Protein AF-A0A7X7J3M9-F1 (afdb_monomer_lite)

Secondary structure (DSSP, 8-state):
-HHHHHHHHHHHHTS--GGGTT--HHHHHHHHHSTTSTT-S--PPP--HHHHHT-HHHHHHHHHHHHHHHHSSEEPPTTSPPPHHHHHHHHHT-SS--HHHHTTSS---SGGG-HHHHHHHHHHHHTTSEEEETTEEEE-HHHHHHTT-HHHHHHHHHHHHHHTS-THHHH---S-THHHHTHHHHHHHHHHHTTS---HHHHHTT-

Structure (mmCIF, N/CA/C/O backbone):
data_AF-A0A7X7J3M9-F1
#
_entry.id   AF-A0A7X7J3M9-F1
#
loop_
_atom_site.group_PDB
_atom_site.id
_atom_site.type_symbol
_atom_site.label_atom_id
_atom_site.label_alt_id
_atom_site.label_comp_id
_atom_site.label_asym_id
_atom_site.label_entity_id
_atom_site.label_seq_id
_atom_site.pdbx_PDB_ins_code
_atom_site.Cartn_x
_atom_site.Cartn_y
_atom_site.Cartn_z
_atom_site.occupancy
_atom_site.B_iso_or_equiv
_atom_site.auth_seq_id
_atom_site.auth_comp_id
_atom_site.auth_asym_id
_atom_site.auth_atom_id
_atom_site.pdbx_PDB_model_num
ATOM 1 N N . MET A 1 1 ? 41.116 10.085 -25.024 1.00 64.31 1 MET A N 1
ATOM 2 C CA . MET A 1 1 ? 40.892 8.648 -24.737 1.00 64.31 1 MET A CA 1
ATOM 3 C C . MET A 1 1 ? 39.683 8.482 -23.825 1.00 64.31 1 MET A C 1
ATOM 5 O O . MET A 1 1 ? 38.766 7.775 -24.212 1.00 64.31 1 MET A O 1
ATOM 9 N N . GLU A 1 2 ? 39.625 9.209 -22.705 1.00 67.56 2 GLU A N 1
ATOM 10 C CA . GLU A 1 2 ? 38.481 9.233 -21.772 1.00 67.56 2 GLU A CA 1
ATOM 11 C C . GLU A 1 2 ? 37.148 9.621 -22.436 1.00 67.56 2 GLU A C 1
ATOM 13 O O . GLU A 1 2 ? 36.173 8.891 -22.304 1.00 67.56 2 GLU A O 1
ATOM 18 N N . GLU A 1 3 ? 37.126 10.666 -23.271 1.00 73.62 3 GLU A N 1
ATOM 19 C CA . GLU A 1 3 ? 35.905 11.104 -23.978 1.00 73.62 3 GLU A CA 1
ATOM 20 C C . GLU A 1 3 ? 35.319 10.026 -24.920 1.00 73.62 3 GLU A C 1
ATOM 22 O O . GLU A 1 3 ? 34.107 9.937 -25.117 1.00 73.62 3 GLU A O 1
ATOM 27 N N . ASN A 1 4 ? 36.166 9.160 -25.491 1.00 81.88 4 ASN A N 1
ATOM 28 C CA . ASN A 1 4 ? 35.709 8.054 -26.340 1.00 81.88 4 ASN A CA 1
ATOM 29 C C . ASN A 1 4 ? 35.160 6.883 -25.515 1.00 81.88 4 ASN A C 1
ATOM 31 O O . ASN A 1 4 ? 34.233 6.210 -25.964 1.00 81.88 4 ASN A O 1
ATOM 35 N N . ILE A 1 5 ? 35.703 6.655 -24.314 1.00 86.25 5 ILE A N 1
ATOM 36 C CA . ILE A 1 5 ? 35.207 5.638 -23.379 1.00 86.25 5 ILE A CA 1
ATOM 37 C C . ILE A 1 5 ? 33.838 6.061 -22.840 1.00 86.25 5 ILE A C 1
ATOM 39 O O . ILE A 1 5 ? 32.903 5.266 -22.870 1.00 86.25 5 ILE A O 1
ATOM 43 N N . GLU A 1 6 ? 33.682 7.322 -22.437 1.00 87.31 6 GLU A N 1
ATOM 44 C CA . GLU A 1 6 ? 32.414 7.853 -21.926 1.00 87.31 6 GLU A CA 1
ATOM 45 C C . GLU A 1 6 ? 31.297 7.790 -22.980 1.00 87.31 6 GLU A C 1
ATOM 47 O O . GLU A 1 6 ? 30.200 7.303 -22.701 1.00 87.31 6 GLU A O 1
ATOM 52 N N . LYS A 1 7 ? 31.592 8.173 -24.231 1.00 87.00 7 LYS A N 1
ATOM 53 C CA . LYS A 1 7 ? 30.646 8.025 -25.352 1.00 87.00 7 LYS A CA 1
ATOM 54 C C . LYS A 1 7 ? 30.246 6.566 -25.586 1.00 87.00 7 LYS A C 1
ATOM 56 O O . LYS A 1 7 ? 29.083 6.293 -25.884 1.00 87.00 7 LYS A O 1
ATOM 61 N N . HIS A 1 8 ? 31.184 5.629 -25.452 1.00 88.44 8 HIS A N 1
ATOM 62 C CA . HIS A 1 8 ? 30.908 4.204 -25.627 1.00 88.44 8 HIS A CA 1
ATOM 63 C C . HIS A 1 8 ? 30.043 3.636 -24.493 1.00 88.44 8 HIS A C 1
ATOM 65 O O . HIS A 1 8 ? 29.053 2.958 -24.769 1.00 88.44 8 HIS A O 1
ATOM 71 N N . ILE A 1 9 ? 30.358 3.972 -23.238 1.00 89.88 9 ILE A N 1
ATOM 72 C CA . ILE A 1 9 ? 29.565 3.589 -22.061 1.00 89.88 9 ILE A CA 1
ATOM 73 C C . ILE A 1 9 ? 28.143 4.137 -22.180 1.00 89.88 9 ILE A C 1
ATOM 75 O O . ILE A 1 9 ? 27.180 3.391 -22.018 1.00 89.88 9 ILE A O 1
ATOM 79 N N . ASN A 1 10 ? 27.995 5.418 -22.526 1.00 90.50 10 ASN A N 1
ATOM 80 C CA . ASN A 1 10 ? 26.681 6.034 -22.675 1.00 90.50 10 ASN A CA 1
ATOM 81 C C . ASN A 1 10 ? 25.853 5.350 -23.774 1.00 90.50 10 ASN A C 1
ATOM 83 O O . ASN A 1 10 ? 24.666 5.098 -23.590 1.00 90.50 10 ASN A O 1
ATOM 87 N N . LYS A 1 11 ? 26.487 4.974 -24.893 1.00 90.88 11 LYS A N 1
ATOM 88 C CA . LYS A 1 11 ? 25.820 4.212 -25.953 1.00 90.88 11 LYS A CA 1
ATOM 89 C C . LYS A 1 11 ? 25.311 2.863 -25.441 1.00 90.88 11 LYS A C 1
ATOM 91 O O . LYS A 1 11 ? 24.150 2.551 -25.671 1.00 90.88 11 LYS A O 1
ATOM 96 N N . ILE A 1 12 ? 26.142 2.088 -24.740 1.00 90.00 12 ILE A N 1
ATOM 97 C CA . ILE A 1 12 ? 25.739 0.784 -24.180 1.00 90.00 12 ILE A CA 1
ATOM 98 C C . ILE A 1 12 ? 24.580 0.952 -23.193 1.00 90.00 12 ILE A C 1
ATOM 100 O O . ILE A 1 12 ? 23.590 0.230 -23.270 1.00 90.00 12 ILE A O 1
ATOM 104 N N . ASN A 1 13 ? 24.661 1.947 -22.315 1.00 92.94 13 ASN A N 1
ATOM 105 C CA . ASN A 1 13 ? 23.661 2.195 -21.280 1.00 92.94 13 ASN A CA 1
ATOM 106 C C . ASN A 1 13 ? 22.284 2.619 -21.818 1.00 92.94 13 ASN A C 1
ATOM 108 O O . ASN A 1 13 ? 21.302 2.552 -21.080 1.00 92.94 13 ASN A O 1
ATOM 112 N N . GLN A 1 14 ? 22.208 3.020 -23.089 1.00 92.81 14 GLN A N 1
ATOM 113 C CA . GLN A 1 14 ? 20.973 3.367 -23.799 1.00 92.81 14 GLN A CA 1
ATOM 114 C C . GLN A 1 14 ? 20.496 2.264 -24.758 1.00 92.81 14 GLN A C 1
ATOM 116 O O . GLN A 1 14 ? 19.446 2.401 -25.383 1.00 92.81 14 GLN A O 1
ATOM 121 N N . MET A 1 15 ? 21.248 1.170 -24.910 1.00 92.31 15 MET A N 1
ATOM 122 C CA . MET A 1 15 ? 20.878 0.074 -25.804 1.00 92.31 15 MET A CA 1
ATOM 123 C C . MET A 1 15 ? 19.945 -0.919 -25.111 1.00 92.31 15 MET A C 1
ATOM 125 O O . MET A 1 15 ? 20.220 -1.399 -24.013 1.00 92.31 15 MET A O 1
ATOM 129 N N . ALA A 1 16 ? 18.850 -1.260 -25.792 1.00 94.00 16 ALA A N 1
ATOM 130 C CA . ALA A 1 16 ? 17.901 -2.272 -25.348 1.00 94.00 16 ALA A CA 1
ATOM 131 C C . ALA A 1 16 ? 18.587 -3.630 -25.130 1.00 94.00 16 ALA A C 1
ATOM 133 O O . ALA A 1 16 ? 19.330 -4.108 -25.990 1.00 94.00 16 ALA A O 1
ATOM 134 N N . THR A 1 17 ? 18.296 -4.264 -23.995 1.00 92.44 17 THR A N 1
ATOM 135 C CA . THR A 1 17 ? 18.857 -5.560 -23.598 1.00 92.44 17 THR A CA 1
ATOM 136 C C . THR A 1 17 ? 17.743 -6.598 -23.497 1.00 92.44 17 THR A C 1
ATOM 138 O O . THR A 1 17 ? 16.715 -6.353 -22.865 1.00 92.44 17 THR A O 1
ATOM 141 N N . ALA A 1 18 ? 17.927 -7.764 -24.125 1.00 91.88 18 ALA A N 1
ATOM 142 C CA . ALA A 1 18 ? 16.909 -8.820 -24.162 1.00 91.88 18 ALA A CA 1
ATOM 143 C C . ALA A 1 18 ? 16.519 -9.309 -22.756 1.00 91.88 18 ALA A C 1
ATOM 145 O O . ALA A 1 18 ? 15.331 -9.462 -22.476 1.00 91.88 18 ALA A O 1
ATOM 146 N N . ASP A 1 19 ? 17.504 -9.451 -21.866 1.00 88.75 19 ASP A N 1
ATOM 147 C CA . ASP A 1 19 ? 17.306 -9.887 -20.478 1.00 88.75 19 ASP A CA 1
ATOM 148 C C . ASP A 1 19 ? 16.496 -8.876 -19.651 1.00 88.75 19 ASP A C 1
ATOM 150 O O . ASP A 1 19 ? 15.798 -9.251 -18.717 1.00 88.75 19 ASP A O 1
ATOM 154 N N . PHE A 1 20 ? 16.495 -7.594 -20.036 1.00 93.31 20 PHE A N 1
ATOM 155 C CA . PHE A 1 20 ? 15.647 -6.563 -19.424 1.00 93.31 20 PHE A CA 1
ATOM 156 C C . PHE A 1 20 ? 14.337 -6.366 -20.184 1.00 93.31 20 PHE A C 1
ATOM 158 O O . PHE A 1 20 ? 13.726 -5.296 -20.148 1.00 93.31 20 PHE A O 1
ATOM 165 N N . GLU A 1 21 ? 13.903 -7.391 -20.919 1.00 94.75 21 GLU A N 1
ATOM 166 C CA . GLU A 1 21 ? 12.691 -7.359 -21.731 1.00 94.75 21 GLU A CA 1
ATOM 167 C C . GLU A 1 21 ? 12.708 -6.211 -22.758 1.00 94.75 21 GLU A C 1
ATOM 169 O O . GLU A 1 21 ? 11.668 -5.647 -23.103 1.00 94.75 21 GLU A O 1
ATOM 174 N N . GLY A 1 22 ? 13.895 -5.839 -23.238 1.00 94.31 22 GLY A N 1
ATOM 175 C CA . GLY A 1 22 ? 14.101 -4.740 -24.177 1.00 94.31 22 GLY A CA 1
ATOM 176 C C . GLY A 1 22 ? 14.272 -3.362 -23.535 1.00 94.31 22 GLY A C 1
ATOM 177 O O . GLY A 1 22 ? 14.362 -2.389 -24.277 1.00 94.31 22 GLY A O 1
ATOM 178 N N . LEU A 1 23 ? 14.336 -3.253 -22.203 1.00 95.62 23 LEU A N 1
ATOM 179 C CA . LEU A 1 23 ? 14.806 -2.026 -21.557 1.00 95.62 23 LEU A CA 1
ATOM 180 C C . LEU A 1 23 ? 16.322 -1.881 -21.715 1.00 95.62 23 LEU A C 1
ATOM 182 O O . LEU A 1 23 ? 17.066 -2.864 -21.780 1.00 95.62 23 LEU A O 1
ATOM 186 N N . SER A 1 24 ? 16.783 -0.641 -21.759 1.00 96.44 24 SER A N 1
ATOM 187 C CA . SER A 1 24 ? 18.192 -0.298 -21.603 1.00 96.44 24 SER A CA 1
ATOM 188 C C . SER A 1 24 ? 18.627 -0.336 -20.130 1.00 96.44 24 SER A C 1
ATOM 190 O O . SER A 1 24 ? 17.779 -0.240 -19.235 1.00 96.44 24 SER A O 1
ATOM 192 N N . PRO A 1 25 ? 19.938 -0.434 -19.838 1.00 95.44 25 PRO A N 1
ATOM 193 C CA . PRO A 1 25 ? 20.444 -0.335 -18.470 1.00 95.44 25 PRO A CA 1
ATOM 194 C C . PRO A 1 25 ? 19.970 0.915 -17.709 1.00 95.44 25 PRO A C 1
ATOM 196 O O . PRO A 1 25 ? 19.624 0.805 -16.537 1.00 95.44 25 PRO A O 1
ATOM 199 N N . ILE A 1 26 ? 19.876 2.082 -18.362 1.00 95.00 26 ILE A N 1
ATOM 200 C CA . ILE A 1 26 ? 19.368 3.318 -17.731 1.00 95.00 26 ILE A CA 1
ATOM 201 C C . ILE A 1 26 ? 17.877 3.219 -17.392 1.00 95.00 26 ILE A C 1
ATOM 203 O O . ILE A 1 26 ? 17.433 3.715 -16.355 1.00 95.00 26 ILE A O 1
ATOM 207 N N . GLU A 1 27 ? 17.073 2.608 -18.258 1.00 95.75 27 GLU A N 1
ATOM 208 C CA . GLU A 1 27 ? 15.646 2.421 -17.982 1.00 95.75 27 GLU A CA 1
ATOM 209 C C . GLU A 1 27 ? 15.422 1.404 -16.863 1.00 95.75 27 GLU A C 1
ATOM 211 O O . GLU A 1 27 ? 14.532 1.601 -16.038 1.00 95.75 27 GLU A O 1
ATOM 216 N N . MET A 1 28 ? 16.240 0.348 -16.810 1.00 95.56 28 MET A N 1
ATOM 217 C CA . MET A 1 28 ? 16.202 -0.639 -15.734 1.00 95.56 28 MET A CA 1
ATOM 218 C C . MET A 1 28 ? 16.613 -0.012 -14.397 1.00 95.56 28 MET A C 1
ATOM 220 O O . MET A 1 28 ? 15.897 -0.171 -13.416 1.00 95.56 28 MET A O 1
ATOM 224 N N . ASP A 1 29 ? 17.689 0.775 -14.360 1.00 94.25 29 ASP A N 1
ATOM 225 C CA . ASP A 1 29 ? 18.101 1.522 -13.163 1.00 94.25 29 ASP A CA 1
ATOM 226 C C . ASP A 1 29 ? 16.975 2.438 -12.647 1.00 94.25 29 ASP A C 1
ATOM 228 O O . ASP A 1 29 ? 16.560 2.354 -11.487 1.00 94.25 29 ASP A O 1
ATOM 232 N N . ASN A 1 30 ? 16.372 3.226 -13.543 1.00 94.69 30 ASN A N 1
ATOM 233 C CA . ASN A 1 30 ? 15.222 4.056 -13.192 1.00 94.69 30 ASN A CA 1
ATOM 234 C C . ASN A 1 30 ? 14.021 3.230 -12.717 1.00 94.69 30 ASN A C 1
ATOM 236 O O . ASN A 1 30 ? 13.299 3.659 -11.818 1.00 94.69 30 ASN A O 1
ATOM 240 N N . LEU A 1 31 ? 13.789 2.047 -13.281 1.00 95.19 31 LEU A N 1
ATOM 241 C CA . LEU A 1 31 ? 12.708 1.173 -12.843 1.00 95.19 31 LEU A CA 1
ATOM 242 C C . LEU A 1 31 ? 12.934 0.632 -11.425 1.00 95.19 31 LEU A C 1
ATOM 244 O O . LEU A 1 31 ? 11.969 0.518 -10.667 1.00 95.19 31 LEU A O 1
ATOM 248 N N . LEU A 1 32 ? 14.180 0.312 -11.071 1.00 93.06 32 LEU A N 1
ATOM 249 C CA . LEU A 1 32 ? 14.549 -0.248 -9.770 1.00 93.06 32 LEU A CA 1
ATOM 250 C C . LEU A 1 32 ? 14.523 0.802 -8.654 1.00 93.06 32 LEU A C 1
ATOM 252 O O . LEU A 1 32 ? 14.034 0.522 -7.562 1.00 93.06 32 LEU A O 1
ATOM 256 N N . TYR A 1 33 ? 15.008 2.017 -8.923 1.00 92.19 33 TYR A N 1
ATOM 257 C CA . TYR A 1 33 ? 15.178 3.042 -7.882 1.00 92.19 33 TYR A CA 1
ATOM 258 C C . TYR A 1 33 ? 14.141 4.169 -7.933 1.00 92.19 33 TYR A C 1
ATOM 260 O O . TYR A 1 33 ? 13.926 4.860 -6.939 1.00 92.19 33 TYR A O 1
ATOM 268 N N . ASN A 1 34 ? 13.464 4.344 -9.071 1.00 93.31 34 ASN A N 1
ATOM 269 C CA . ASN A 1 34 ? 12.543 5.449 -9.339 1.00 93.31 34 ASN A CA 1
ATOM 270 C C . ASN A 1 34 ? 11.215 4.958 -9.953 1.00 93.31 34 ASN A C 1
ATOM 272 O O . ASN A 1 34 ? 10.603 5.669 -10.746 1.00 93.31 34 ASN A O 1
ATOM 276 N N . THR A 1 35 ? 10.738 3.764 -9.569 1.00 93.50 35 THR A N 1
ATOM 277 C CA . THR A 1 35 ? 9.687 2.967 -10.246 1.00 93.50 35 THR A CA 1
ATOM 278 C C . THR A 1 35 ? 8.463 3.727 -10.765 1.00 93.50 35 THR A C 1
ATOM 280 O O . THR A 1 35 ? 7.965 3.376 -11.827 1.00 93.50 35 THR A O 1
ATOM 283 N N . PHE A 1 36 ? 7.959 4.748 -10.066 1.00 93.56 36 PHE A N 1
ATOM 284 C CA . PHE A 1 36 ? 6.801 5.553 -10.504 1.00 93.56 36 PHE A CA 1
ATOM 285 C C . PHE A 1 36 ? 7.114 7.045 -10.652 1.00 93.56 36 PHE A C 1
ATOM 287 O O . PHE A 1 36 ? 6.203 7.879 -10.626 1.00 93.56 36 PHE A O 1
ATOM 294 N N . GLU A 1 37 ? 8.390 7.412 -10.678 1.00 91.81 37 GLU A N 1
ATOM 295 C CA . GLU A 1 37 ? 8.816 8.790 -10.884 1.00 91.81 37 GLU A CA 1
ATOM 296 C C . GLU A 1 37 ? 8.996 9.080 -12.371 1.00 91.81 37 GLU A C 1
ATOM 298 O O . GLU A 1 37 ? 9.033 8.181 -13.215 1.00 91.81 37 GLU A O 1
ATOM 303 N N . LYS A 1 38 ? 9.070 10.367 -12.710 1.00 89.56 38 LYS A N 1
ATOM 304 C CA . LYS A 1 38 ? 9.224 10.814 -14.094 1.00 89.56 38 LYS A CA 1
ATOM 305 C C . LYS A 1 38 ? 10.477 10.183 -14.714 1.00 89.56 38 LYS A C 1
ATOM 307 O O . LYS A 1 38 ? 11.567 10.350 -14.181 1.00 89.56 38 LYS A O 1
ATOM 312 N N . GLY A 1 39 ? 10.313 9.516 -15.856 1.00 86.06 39 GLY A N 1
ATOM 313 C CA . GLY A 1 39 ? 11.404 8.837 -16.566 1.00 86.06 39 GLY A CA 1
ATOM 314 C C . GLY A 1 39 ? 11.490 7.331 -16.305 1.00 86.06 39 GLY A C 1
ATOM 315 O O . GLY A 1 39 ? 12.165 6.643 -17.062 1.00 86.06 39 GLY A O 1
ATOM 316 N N . SER A 1 40 ? 10.768 6.796 -15.313 1.00 93.88 40 SER A N 1
ATOM 317 C CA . SER A 1 40 ? 10.615 5.343 -15.181 1.00 93.88 40 SER A CA 1
ATOM 318 C C . SER A 1 40 ? 9.750 4.774 -16.315 1.00 93.88 40 SER A C 1
ATOM 320 O O . SER A 1 40 ? 8.721 5.381 -16.651 1.00 93.88 40 SER A O 1
ATOM 322 N N . PRO A 1 41 ? 10.099 3.589 -16.859 1.00 93.12 41 PRO A N 1
ATOM 323 C CA . PRO A 1 41 ? 9.315 2.913 -17.894 1.00 93.12 41 PRO A CA 1
ATOM 324 C C . PRO A 1 41 ? 7.950 2.414 -17.390 1.00 93.12 41 PRO A C 1
ATOM 326 O O . PRO A 1 41 ? 7.099 2.026 -18.191 1.00 93.12 41 PRO A O 1
ATOM 329 N N . VAL A 1 42 ? 7.714 2.431 -16.073 1.00 93.69 42 VAL A N 1
ATOM 330 C CA . VAL A 1 42 ? 6.426 2.099 -15.453 1.00 93.69 42 VAL A CA 1
ATOM 331 C C . VAL A 1 42 ? 5.828 3.346 -14.808 1.00 93.69 42 VAL A C 1
ATOM 333 O O . VAL A 1 42 ? 6.500 4.093 -14.109 1.00 93.69 42 VAL A O 1
ATOM 336 N N . GLN A 1 43 ? 4.535 3.577 -15.033 1.00 91.94 43 GLN A N 1
ATOM 337 C CA . GLN A 1 43 ? 3.774 4.663 -14.413 1.00 91.94 43 GLN A CA 1
ATOM 338 C C . GLN A 1 43 ? 2.407 4.142 -13.972 1.00 91.94 43 GLN A C 1
ATOM 340 O O . GLN A 1 43 ? 1.809 3.299 -14.646 1.00 91.94 43 GLN A O 1
ATOM 345 N N . LEU A 1 44 ? 1.887 4.676 -12.866 1.00 90.50 44 LEU A N 1
ATOM 346 C CA . LEU A 1 44 ? 0.493 4.457 -12.491 1.00 90.50 44 LEU A CA 1
ATOM 347 C C . LEU A 1 44 ? -0.387 5.421 -13.281 1.00 90.50 44 LEU A C 1
ATOM 349 O O . LEU A 1 44 ? -0.148 6.627 -13.303 1.00 90.50 44 LEU A O 1
ATOM 353 N N . ARG A 1 45 ? -1.412 4.881 -13.938 1.00 91.00 45 ARG A N 1
ATOM 354 C CA . ARG A 1 45 ? -2.419 5.698 -14.613 1.00 91.00 45 ARG A CA 1
ATOM 355 C C . ARG A 1 45 ? -3.368 6.276 -13.573 1.00 91.00 45 ARG A C 1
ATOM 357 O O . ARG A 1 45 ? -3.752 5.577 -12.638 1.00 91.00 45 ARG A O 1
ATOM 364 N N . LYS A 1 46 ? -3.795 7.518 -13.783 1.00 93.94 46 LYS A N 1
ATOM 365 C CA . LYS A 1 46 ? -4.960 8.053 -13.085 1.00 93.94 46 LYS A CA 1
ATOM 366 C C . LYS A 1 46 ? -6.196 7.275 -13.531 1.00 93.94 46 LYS A C 1
ATOM 368 O O . LYS A 1 46 ? -6.400 7.088 -14.730 1.00 93.94 46 LYS A O 1
ATOM 373 N N . LEU A 1 47 ? -6.985 6.822 -12.566 1.00 96.62 47 LEU A N 1
ATOM 374 C CA . LEU A 1 47 ? -8.161 5.988 -12.798 1.00 96.62 47 LEU A CA 1
ATOM 375 C C . LEU A 1 47 ? -9.462 6.762 -12.558 1.00 96.62 47 LEU A C 1
ATOM 377 O O . LEU A 1 47 ? -9.447 7.862 -11.995 1.00 96.62 47 LEU A O 1
ATOM 381 N N . SER A 1 48 ? -10.581 6.176 -12.984 1.00 97.50 48 SER A N 1
ATOM 382 C CA . SER A 1 48 ? -11.913 6.644 -12.599 1.00 97.50 48 SER A CA 1
ATOM 383 C C . SER A 1 48 ? -12.211 6.311 -11.130 1.00 97.50 48 SER A C 1
ATOM 385 O O . SER A 1 48 ? -11.560 5.458 -10.521 1.00 97.50 48 SER A O 1
ATOM 387 N N . ASP A 1 49 ? -13.211 6.966 -10.537 1.00 96.06 49 ASP A N 1
ATOM 388 C CA . ASP A 1 49 ? -13.645 6.637 -9.173 1.00 96.06 49 ASP A CA 1
ATOM 389 C C . ASP A 1 49 ? -14.160 5.197 -9.041 1.00 96.06 49 ASP A C 1
ATOM 391 O O . ASP A 1 49 ? -13.958 4.577 -7.995 1.00 96.06 49 ASP A O 1
ATOM 395 N N . GLU A 1 50 ? -14.781 4.670 -10.097 1.00 97.44 50 GLU A N 1
ATOM 396 C CA . GLU A 1 50 ? -15.274 3.293 -10.174 1.00 97.44 50 GLU A CA 1
ATOM 397 C C . GLU A 1 50 ? -14.117 2.290 -10.189 1.00 97.44 50 GLU A C 1
ATOM 399 O O . GLU A 1 50 ? -14.092 1.350 -9.393 1.00 97.44 50 GLU A O 1
ATOM 404 N N . ASP A 1 51 ? -13.091 2.551 -11.000 1.00 97.56 51 ASP A N 1
ATOM 405 C CA . ASP A 1 51 ? -11.883 1.729 -11.019 1.00 97.56 51 ASP A CA 1
ATOM 406 C C . ASP A 1 51 ? -11.186 1.742 -9.654 1.00 97.56 51 ASP A C 1
ATOM 408 O O . ASP A 1 51 ? -10.809 0.686 -9.149 1.00 97.56 51 ASP A O 1
ATOM 412 N N . TYR A 1 52 ? -11.059 2.901 -8.995 1.00 97.88 52 TYR A N 1
ATOM 413 C CA . TYR A 1 52 ? -10.502 2.946 -7.639 1.00 97.88 52 TYR A CA 1
ATOM 414 C C . TYR A 1 52 ? -11.341 2.144 -6.633 1.00 97.88 52 TYR A C 1
ATOM 416 O O . TYR A 1 52 ? -10.775 1.491 -5.753 1.00 97.88 52 TYR A O 1
ATOM 424 N N . ALA A 1 53 ? -12.672 2.151 -6.759 1.00 96.75 53 ALA A N 1
ATOM 425 C CA . ALA A 1 53 ? -13.568 1.362 -5.909 1.00 96.75 53 ALA A CA 1
ATOM 426 C C . ALA A 1 53 ? -13.411 -0.158 -6.118 1.00 96.75 53 ALA A C 1
ATOM 428 O O . ALA A 1 53 ? -13.734 -0.936 -5.222 1.00 96.75 53 ALA A O 1
ATOM 429 N N . SER A 1 54 ? -12.849 -0.584 -7.253 1.00 96.69 54 SER A N 1
ATOM 430 C CA . SER A 1 54 ? -12.533 -1.989 -7.526 1.00 96.69 54 SER A CA 1
ATOM 431 C C . SER A 1 54 ? -11.205 -2.469 -6.929 1.00 96.69 54 SER A C 1
ATOM 433 O O . SER A 1 54 ? -10.971 -3.674 -6.895 1.00 96.69 54 SER A O 1
ATOM 435 N N . ILE A 1 55 ? -10.337 -1.575 -6.427 1.00 97.44 55 ILE A N 1
ATOM 436 C CA . ILE A 1 55 ? -9.004 -1.940 -5.914 1.00 97.44 55 ILE A CA 1
ATOM 437 C C . ILE A 1 55 ? -9.095 -2.369 -4.441 1.00 97.44 55 ILE A C 1
ATOM 439 O O . ILE A 1 55 ? -9.233 -1.513 -3.560 1.00 97.44 55 ILE A O 1
ATOM 443 N N . PRO A 1 56 ? -8.949 -3.664 -4.103 1.00 97.56 56 PRO A N 1
ATOM 444 C CA . PRO A 1 56 ? -9.259 -4.144 -2.757 1.00 97.56 56 PRO A CA 1
ATOM 445 C C . PRO A 1 56 ? -8.394 -3.540 -1.649 1.00 97.56 56 PRO A C 1
ATOM 447 O O . PRO A 1 56 ? -8.906 -3.096 -0.625 1.00 97.56 56 PRO A O 1
ATOM 450 N N . ILE A 1 57 ? -7.076 -3.474 -1.862 1.00 97.69 57 ILE A N 1
ATOM 451 C CA . ILE A 1 57 ? -6.133 -2.973 -0.852 1.00 97.69 57 ILE A CA 1
ATOM 452 C C . ILE A 1 57 ? -6.320 -1.479 -0.563 1.00 97.69 57 ILE A C 1
ATOM 454 O O . ILE A 1 57 ? -6.198 -1.053 0.585 1.00 97.69 57 ILE A O 1
ATOM 458 N N . LEU A 1 58 ? -6.672 -0.693 -1.585 1.00 98.44 58 LEU A N 1
ATOM 459 C CA . LEU A 1 58 ? -6.966 0.729 -1.437 1.00 98.44 58 LEU A CA 1
ATOM 460 C C . LEU A 1 58 ? -8.221 0.922 -0.584 1.00 98.44 58 LEU A C 1
ATOM 462 O O . LEU A 1 58 ? -8.194 1.676 0.384 1.00 98.44 58 LEU A O 1
ATOM 466 N N . ASN A 1 59 ? -9.297 0.202 -0.903 1.00 98.44 59 ASN A N 1
ATOM 467 C CA . ASN A 1 59 ? -10.560 0.323 -0.178 1.00 98.44 59 ASN A CA 1
ATOM 468 C C . ASN A 1 59 ? -10.470 -0.226 1.252 1.00 98.44 59 ASN A C 1
ATOM 470 O O . ASN A 1 59 ? -11.033 0.370 2.168 1.00 98.44 59 ASN A O 1
ATOM 474 N N . GLN A 1 60 ? -9.680 -1.278 1.479 1.00 98.44 60 GLN A N 1
ATOM 475 C CA . GLN A 1 60 ? -9.369 -1.762 2.824 1.00 98.44 60 GLN A CA 1
ATOM 476 C C . GLN A 1 60 ? -8.605 -0.710 3.649 1.00 98.44 60 GLN A C 1
ATOM 478 O O . GLN A 1 60 ? -8.924 -0.503 4.820 1.00 98.44 60 GLN A O 1
ATOM 483 N N . MET A 1 61 ? -7.628 -0.017 3.049 1.00 98.69 61 MET A N 1
ATOM 484 C CA . MET A 1 61 ? -6.878 1.061 3.709 1.00 98.69 61 MET A CA 1
ATOM 485 C C . MET A 1 61 ? -7.759 2.286 3.999 1.00 98.69 61 MET A C 1
ATOM 487 O O . MET A 1 61 ? -7.687 2.851 5.089 1.00 98.69 61 MET A O 1
ATOM 491 N N . LEU A 1 62 ? -8.615 2.680 3.051 1.00 98.62 62 LEU A N 1
ATOM 492 C CA . LEU A 1 62 ? -9.574 3.773 3.234 1.00 98.62 62 LEU A CA 1
ATOM 493 C C . LEU A 1 62 ? -10.579 3.453 4.345 1.00 98.62 62 LEU A C 1
ATOM 495 O O . LEU A 1 62 ? -10.821 4.298 5.201 1.00 98.62 62 LEU A O 1
ATOM 499 N N . TYR A 1 63 ? -11.107 2.225 4.388 1.00 98.69 63 TYR A N 1
ATOM 500 C CA . TYR A 1 63 ? -12.013 1.787 5.452 1.00 98.69 63 TYR A CA 1
ATOM 501 C C . TYR A 1 63 ? -11.328 1.765 6.822 1.00 98.69 63 TYR A C 1
ATOM 503 O O . TYR A 1 63 ? -11.879 2.249 7.807 1.00 98.69 63 TYR A O 1
ATOM 511 N N . PHE A 1 64 ? -10.085 1.281 6.883 1.00 98.69 64 PHE A N 1
ATOM 512 C CA . PHE A 1 64 ? -9.272 1.345 8.095 1.00 98.69 64 PHE A CA 1
ATOM 513 C C . PHE A 1 64 ? -9.081 2.782 8.597 1.00 98.69 64 PHE A C 1
ATOM 515 O O . PHE A 1 64 ? -9.254 3.051 9.788 1.00 98.69 64 PHE A O 1
ATOM 522 N N . ALA A 1 65 ? -8.760 3.712 7.696 1.00 98.56 65 ALA A N 1
ATOM 523 C CA . ALA A 1 65 ? -8.606 5.118 8.037 1.00 98.56 65 ALA A CA 1
ATOM 524 C C . ALA A 1 65 ? -9.929 5.766 8.475 1.00 98.56 65 ALA A C 1
ATOM 526 O O . ALA A 1 65 ? -9.924 6.531 9.436 1.00 98.56 65 ALA A O 1
ATOM 527 N N . ASP A 1 66 ? -11.048 5.429 7.830 1.00 98.50 66 ASP A N 1
ATOM 528 C CA . ASP A 1 66 ? -12.391 5.917 8.169 1.00 98.50 66 ASP A CA 1
ATOM 529 C C . ASP A 1 66 ? -12.814 5.504 9.589 1.00 98.50 66 ASP A C 1
ATOM 531 O O . ASP A 1 66 ? -13.278 6.345 10.360 1.00 98.50 66 AS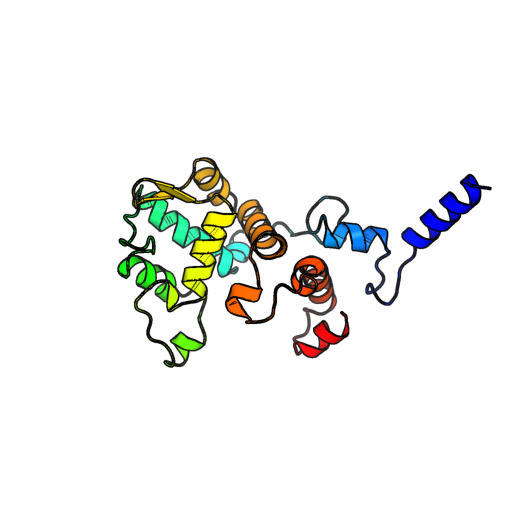P A O 1
ATOM 535 N N . ILE A 1 67 ? -12.564 4.250 9.990 1.00 98.25 67 ILE A N 1
ATOM 536 C CA . ILE A 1 67 ? -12.825 3.789 11.367 1.00 98.25 67 ILE A CA 1
ATOM 537 C C . ILE A 1 67 ? -12.042 4.635 12.381 1.00 98.25 67 ILE A C 1
ATOM 539 O O . ILE A 1 67 ? -12.598 5.076 13.390 1.00 98.25 67 ILE A O 1
ATOM 543 N N . ILE A 1 68 ? -10.754 4.882 12.119 1.00 98.38 68 ILE A N 1
ATOM 544 C CA . ILE A 1 68 ? -9.908 5.690 13.009 1.00 98.38 68 ILE A CA 1
ATOM 545 C C . ILE A 1 68 ? -10.385 7.144 13.028 1.00 98.38 68 ILE A C 1
ATOM 547 O O . ILE A 1 68 ? -10.476 7.733 14.102 1.00 98.38 68 ILE A O 1
ATOM 551 N N . GLN A 1 69 ? -10.705 7.715 11.865 1.00 97.69 69 GLN A N 1
ATOM 552 C CA . GLN A 1 69 ? -11.152 9.100 11.735 1.00 97.69 69 GLN A CA 1
ATOM 553 C C . GLN A 1 69 ? -12.454 9.340 12.503 1.00 97.69 69 GLN A C 1
ATOM 555 O O . GLN A 1 69 ? -12.536 10.292 13.275 1.00 97.69 69 GLN A O 1
ATOM 560 N N . LYS A 1 70 ? -13.441 8.448 12.356 1.00 97.81 70 LYS A N 1
ATOM 561 C CA . LYS A 1 70 ? -14.726 8.524 13.070 1.00 97.81 70 LYS A CA 1
ATOM 562 C C . LYS A 1 70 ? -14.570 8.393 14.581 1.00 97.81 70 LYS A C 1
ATOM 564 O O . LYS A 1 70 ? -15.279 9.059 15.328 1.00 97.81 70 LYS A O 1
ATOM 569 N N . ALA A 1 71 ? -13.647 7.549 15.037 1.00 97.62 71 ALA A N 1
ATOM 570 C CA . ALA A 1 71 ? -13.365 7.386 16.460 1.00 97.62 71 ALA A CA 1
ATOM 571 C C . ALA A 1 71 ? -12.481 8.506 17.042 1.00 97.62 71 ALA A C 1
ATOM 573 O O . ALA A 1 71 ? -12.414 8.662 18.262 1.00 97.62 71 ALA A O 1
ATOM 574 N N . GLY A 1 72 ? -11.758 9.248 16.197 1.00 97.62 72 GLY A N 1
ATOM 575 C CA . GLY A 1 72 ? -10.691 10.179 16.572 1.00 97.62 72 GLY A CA 1
ATOM 576 C C . GLY A 1 72 ? -9.424 9.465 17.059 1.00 97.62 72 GLY A C 1
ATOM 577 O O . GLY A 1 72 ? -8.333 9.677 16.527 1.00 97.62 72 GLY A O 1
ATOM 578 N N . GLU A 1 73 ? -9.559 8.583 18.052 1.00 97.25 73 GLU A N 1
ATOM 579 C CA . GLU A 1 73 ? -8.486 7.723 18.550 1.00 97.25 73 GLU A CA 1
ATOM 580 C C . GLU A 1 73 ? -9.009 6.318 18.890 1.00 97.25 73 GLU A C 1
ATOM 582 O O . GLU A 1 73 ? -10.018 6.155 19.575 1.00 97.25 73 GLU A O 1
ATOM 587 N N . ILE A 1 74 ? -8.267 5.283 18.499 1.00 98.31 74 ILE A N 1
ATOM 588 C CA . ILE A 1 74 ? -8.544 3.887 18.853 1.00 98.31 74 ILE A CA 1
ATOM 589 C C . ILE A 1 74 ? -7.638 3.470 20.009 1.00 98.31 74 ILE A C 1
ATOM 591 O O . ILE A 1 74 ? -6.414 3.511 19.895 1.00 98.31 74 ILE A O 1
ATOM 595 N N . LYS A 1 75 ? -8.218 3.015 21.125 1.00 98.38 75 LYS A N 1
ATOM 596 C CA . LYS A 1 75 ? -7.447 2.394 22.212 1.00 98.38 75 LYS A CA 1
ATOM 597 C C . LYS A 1 75 ? -6.903 1.045 21.740 1.00 98.38 75 LYS A C 1
ATOM 599 O O . LYS A 1 75 ? -7.681 0.172 21.378 1.00 98.38 75 LYS A O 1
ATOM 604 N N . LEU A 1 76 ? -5.587 0.866 21.770 1.00 98.38 76 LEU A N 1
ATOM 605 C CA . LEU A 1 76 ? -4.934 -0.397 21.437 1.00 98.38 76 LEU A CA 1
ATOM 606 C C . LEU A 1 76 ? -4.990 -1.364 22.627 1.00 98.38 76 LEU A C 1
ATOM 608 O O . LEU A 1 76 ? -5.208 -0.972 23.777 1.00 98.38 76 LEU A O 1
ATOM 612 N N . THR A 1 77 ? -4.760 -2.647 22.357 1.00 97.44 77 THR A N 1
ATOM 613 C CA . THR A 1 77 ? -4.530 -3.641 23.413 1.00 97.44 77 THR A CA 1
ATOM 614 C C . THR A 1 77 ? -3.252 -3.316 24.194 1.00 97.44 77 THR A C 1
ATOM 616 O O . THR A 1 77 ? -2.409 -2.540 23.740 1.00 97.44 77 THR A O 1
ATOM 619 N N . ALA A 1 78 ? -3.050 -3.959 25.348 1.00 95.81 78 ALA A N 1
ATOM 620 C CA . ALA A 1 78 ? -1.832 -3.783 26.148 1.00 95.81 78 ALA A CA 1
ATOM 621 C C . ALA A 1 78 ? -0.541 -4.086 25.360 1.00 95.81 78 ALA A C 1
ATOM 623 O O . ALA A 1 78 ? 0.487 -3.456 25.586 1.00 95.81 78 ALA A O 1
ATOM 624 N N . LYS A 1 79 ? -0.610 -5.005 24.386 1.00 95.19 79 LYS A N 1
ATOM 625 C CA . LYS A 1 79 ? 0.507 -5.351 23.491 1.00 95.19 79 LYS A CA 1
ATOM 626 C C . LYS A 1 79 ? 0.626 -4.430 22.270 1.00 95.19 79 LYS A C 1
ATOM 628 O O . LYS A 1 79 ? 1.550 -4.575 21.482 1.00 95.19 79 LYS A O 1
ATOM 633 N N . GLY A 1 80 ? -0.278 -3.464 22.109 1.00 96.38 80 GLY A N 1
ATOM 634 C CA . GLY A 1 80 ? -0.257 -2.503 21.008 1.00 96.38 80 GLY A CA 1
ATOM 635 C C . GLY A 1 80 ? -0.998 -2.929 19.740 1.00 96.38 80 GLY A C 1
ATOM 636 O O . GLY A 1 80 ? -0.922 -2.191 18.764 1.00 96.38 80 GLY A O 1
ATOM 637 N N . TYR A 1 81 ? -1.717 -4.053 19.759 1.00 97.8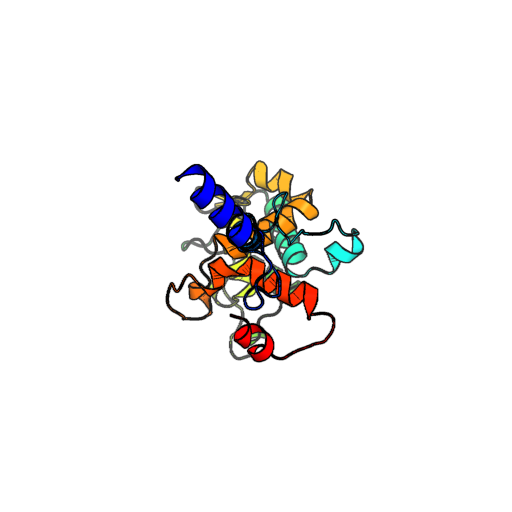1 81 TYR A N 1
ATOM 638 C CA . TYR A 1 81 ? -2.556 -4.505 18.641 1.00 97.81 81 TYR A CA 1
ATOM 639 C C . TYR A 1 81 ? -3.905 -3.793 18.589 1.00 97.81 81 TYR A C 1
ATOM 641 O O . TYR A 1 81 ? -4.371 -3.253 19.601 1.00 97.81 81 TYR A O 1
ATOM 649 N N . LEU A 1 82 ? -4.561 -3.870 17.435 1.00 98.25 82 LEU A N 1
ATOM 650 C CA . LEU A 1 82 ? -5.945 -3.456 17.248 1.00 98.25 82 LEU A CA 1
ATOM 651 C C . LEU A 1 82 ? -6.904 -4.232 18.177 1.00 98.25 82 LEU A C 1
ATOM 653 O O . LEU A 1 82 ? -6.697 -5.422 18.439 1.00 98.25 82 LEU A O 1
ATOM 657 N N . PRO A 1 83 ? -7.975 -3.589 18.680 1.00 97.94 83 PRO A N 1
ATOM 658 C CA . PRO A 1 83 ? -9.048 -4.282 19.389 1.00 97.94 83 PRO A CA 1
ATOM 659 C C . PRO A 1 83 ? -9.709 -5.357 18.524 1.00 97.94 83 PRO A C 1
ATOM 661 O O . PRO A 1 83 ? -9.966 -5.132 17.345 1.00 97.94 83 PRO A O 1
ATOM 664 N N . THR A 1 84 ? -10.083 -6.486 19.126 1.00 97.56 84 THR A N 1
ATOM 665 C CA . THR A 1 84 ? -10.691 -7.633 18.422 1.00 97.56 84 THR A CA 1
ATOM 666 C C . THR A 1 84 ? -11.956 -7.265 17.641 1.00 97.56 84 THR A C 1
ATOM 668 O O . THR A 1 84 ? -12.159 -7.752 16.534 1.00 97.56 84 THR A O 1
ATOM 671 N N . LYS A 1 85 ? -12.771 -6.335 18.160 1.00 97.12 85 LYS A N 1
ATOM 672 C CA . LYS A 1 85 ? -13.943 -5.805 17.440 1.00 97.12 85 LYS A CA 1
ATOM 673 C C . LYS A 1 85 ? -13.563 -5.115 16.129 1.00 97.12 85 LYS A C 1
ATOM 675 O O . LYS A 1 85 ? -14.214 -5.346 15.121 1.00 97.12 85 LYS A O 1
ATOM 680 N N . MET A 1 86 ? -12.501 -4.305 16.143 1.00 97.88 86 MET A N 1
ATOM 681 C CA . MET A 1 86 ? -12.002 -3.633 14.941 1.00 97.88 86 MET A CA 1
ATOM 682 C C . MET A 1 86 ? -11.372 -4.638 13.973 1.00 97.88 86 MET A C 1
ATOM 684 O O . MET A 1 86 ? -11.555 -4.512 12.772 1.00 97.88 86 MET A O 1
ATOM 688 N N . VAL A 1 87 ? -10.669 -5.655 14.480 1.00 98.12 87 VAL A N 1
ATOM 689 C CA . VAL A 1 87 ? -10.117 -6.740 13.649 1.00 98.12 87 VAL A CA 1
ATOM 690 C C . VAL A 1 87 ? -11.230 -7.470 12.893 1.00 98.12 87 VAL A C 1
ATOM 692 O O . VAL A 1 87 ? -11.127 -7.641 11.680 1.00 98.12 87 VAL A O 1
ATOM 695 N N . ALA A 1 88 ? -12.300 -7.859 13.592 1.00 97.44 88 ALA A N 1
ATOM 696 C CA . ALA A 1 88 ? -13.452 -8.513 12.981 1.00 97.44 88 ALA A CA 1
ATOM 697 C C . ALA A 1 88 ? -14.128 -7.610 11.939 1.00 97.44 88 ALA A C 1
ATOM 699 O O . ALA A 1 88 ? -14.358 -8.046 10.816 1.00 97.44 88 ALA A O 1
ATOM 700 N N . ASP A 1 89 ? -14.390 -6.348 12.285 1.00 97.50 89 ASP A N 1
ATOM 701 C CA . ASP A 1 89 ? -15.008 -5.373 11.380 1.00 97.50 89 ASP A CA 1
ATOM 702 C C . ASP A 1 89 ? -14.179 -5.155 10.102 1.00 97.50 89 ASP A C 1
ATOM 704 O O . ASP A 1 89 ? -14.695 -5.249 8.989 1.00 97.50 89 ASP A O 1
ATOM 708 N N . LEU A 1 90 ? -12.862 -4.964 10.242 1.00 97.44 90 LEU A N 1
ATOM 709 C CA . LEU A 1 90 ? -11.954 -4.810 9.106 1.00 97.44 90 LEU A CA 1
ATOM 710 C C . LEU A 1 90 ? -11.967 -6.020 8.178 1.00 97.44 90 LEU A C 1
ATOM 712 O O . LEU A 1 90 ? -12.021 -5.840 6.964 1.00 97.44 90 LEU A O 1
ATOM 716 N N . TYR A 1 91 ? -11.870 -7.231 8.725 1.00 97.75 91 TYR A N 1
ATOM 717 C CA . TYR A 1 91 ? -11.778 -8.440 7.912 1.00 97.75 91 TYR A CA 1
ATOM 718 C C . TYR A 1 91 ? -13.108 -8.758 7.225 1.00 97.75 91 TYR A C 1
ATOM 720 O O . TYR A 1 91 ? -13.159 -8.938 6.009 1.00 97.75 91 TYR A O 1
ATOM 728 N N . TYR A 1 92 ? -14.206 -8.763 7.986 1.00 96.75 92 TYR A N 1
ATOM 729 C CA . TYR A 1 92 ? -15.527 -9.111 7.462 1.00 96.75 92 TYR A CA 1
ATOM 730 C C . TYR A 1 92 ? -16.122 -8.039 6.549 1.00 96.75 92 TYR A C 1
ATOM 732 O O . TYR A 1 92 ? -17.103 -8.313 5.859 1.00 96.75 92 TYR A O 1
ATOM 740 N N . LYS A 1 93 ? -15.498 -6.856 6.454 1.00 96.75 93 LYS A N 1
ATOM 741 C CA . LYS A 1 93 ? -15.791 -5.910 5.376 1.00 96.75 93 LYS A CA 1
ATOM 742 C C . LYS A 1 93 ? -15.572 -6.521 3.987 1.00 96.75 93 LYS A C 1
ATOM 744 O O . LYS A 1 93 ? -16.251 -6.125 3.043 1.00 96.75 93 LYS A O 1
ATOM 749 N N . GLY A 1 94 ? -14.664 -7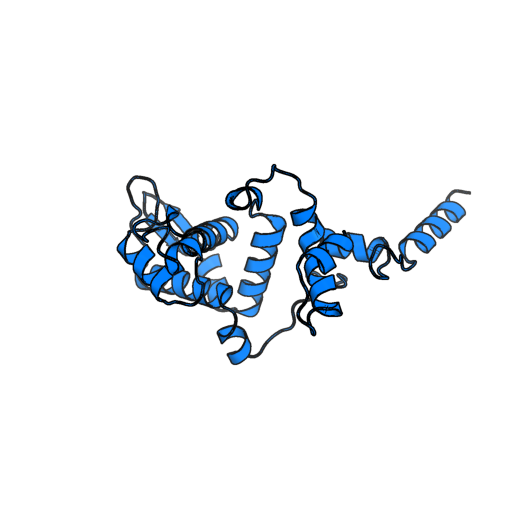.494 3.872 1.00 95.75 94 GLY A N 1
ATOM 750 C CA . GLY A 1 94 ? -14.593 -8.397 2.727 1.00 95.75 94 GLY A CA 1
ATOM 751 C C . GLY A 1 94 ? -13.891 -7.845 1.488 1.00 95.75 94 GLY A C 1
ATOM 752 O O . GLY A 1 94 ? -14.046 -8.428 0.418 1.00 95.75 94 GLY A O 1
ATOM 753 N N . PHE A 1 95 ? -13.111 -6.759 1.596 1.00 97.00 95 PHE A N 1
ATOM 754 C CA . PHE A 1 95 ? -12.307 -6.297 0.458 1.00 97.00 95 PHE A CA 1
ATOM 755 C C . PHE A 1 95 ? -11.201 -7.304 0.126 1.00 97.00 95 PHE A C 1
ATOM 757 O O . PHE A 1 95 ? -11.031 -7.689 -1.026 1.00 97.00 95 PHE A O 1
ATOM 764 N N . LEU A 1 96 ? -10.461 -7.757 1.139 1.00 95.44 96 LEU A N 1
ATOM 765 C CA . LEU A 1 96 ? -9.360 -8.707 0.998 1.00 95.44 96 LEU A CA 1
ATOM 766 C C . LEU A 1 96 ? -9.631 -9.966 1.822 1.00 95.44 96 LEU A C 1
ATOM 768 O O . LEU A 1 96 ? -10.113 -9.889 2.949 1.00 95.44 96 LEU A O 1
ATOM 772 N N . LYS A 1 97 ? -9.278 -11.120 1.254 1.00 94.38 97 LYS A N 1
ATOM 773 C CA . LYS A 1 97 ? -9.459 -12.437 1.868 1.00 94.38 97 LYS A CA 1
ATOM 774 C C . LYS A 1 97 ? -8.124 -13.032 2.291 1.00 94.38 97 LYS A C 1
ATOM 776 O O . LYS A 1 97 ? -7.105 -12.811 1.642 1.00 94.38 97 LYS A O 1
ATOM 781 N N . ASP A 1 98 ? -8.160 -13.830 3.349 1.00 94.56 98 ASP A N 1
ATOM 782 C CA . ASP A 1 98 ? -7.013 -14.603 3.829 1.00 94.56 98 ASP A CA 1
ATOM 783 C C . ASP A 1 98 ? -7.331 -16.090 3.694 1.00 94.56 98 ASP A C 1
ATOM 785 O O . ASP A 1 98 ? -8.270 -16.576 4.322 1.00 94.56 98 ASP A O 1
ATOM 789 N N . VAL A 1 99 ? -6.559 -16.808 2.877 1.00 93.00 99 VAL A N 1
ATOM 790 C CA . VAL A 1 99 ? -6.816 -18.219 2.554 1.00 93.00 99 VAL A CA 1
ATOM 791 C C . VAL A 1 99 ? -6.888 -19.084 3.811 1.00 93.00 99 VAL A C 1
ATOM 793 O O . VAL A 1 99 ? -7.734 -19.973 3.875 1.00 93.00 99 VAL A O 1
ATOM 796 N N . MET A 1 100 ? -6.062 -18.820 4.826 1.00 93.25 100 MET A N 1
ATOM 797 C CA . MET A 1 100 ? -6.034 -19.639 6.042 1.00 93.25 100 MET A CA 1
ATOM 798 C C . MET A 1 100 ? -7.311 -19.476 6.868 1.00 93.25 100 MET A C 1
ATOM 800 O O . MET A 1 100 ? -7.758 -20.427 7.502 1.00 93.25 100 MET A O 1
ATOM 804 N N . ILE A 1 101 ? -7.921 -18.291 6.834 1.00 95.75 101 ILE A N 1
ATOM 805 C CA . ILE A 1 101 ? -9.201 -18.031 7.499 1.00 95.75 101 ILE A CA 1
ATOM 806 C C . ILE A 1 101 ? -10.362 -18.569 6.659 1.00 95.75 101 ILE A C 1
ATOM 808 O O . ILE A 1 101 ? -11.221 -19.273 7.183 1.00 95.75 101 ILE A O 1
ATOM 812 N N . GLU A 1 102 ? -10.372 -18.299 5.352 1.00 96.06 102 GLU A N 1
ATOM 813 C CA . GLU A 1 102 ? -11.460 -18.713 4.454 1.00 96.06 102 GLU A CA 1
ATOM 814 C C . GLU A 1 102 ? -11.586 -20.241 4.346 1.00 96.06 102 GLU A C 1
ATOM 816 O O . GLU A 1 102 ? -12.679 -20.766 4.157 1.00 96.06 102 GLU A O 1
ATOM 821 N N . THR A 1 103 ? -10.475 -20.968 4.486 1.00 95.62 103 THR A N 1
ATOM 822 C CA . THR A 1 103 ? -10.458 -22.443 4.513 1.00 95.62 103 THR A CA 1
ATOM 823 C C . THR A 1 103 ? -10.742 -23.027 5.900 1.00 95.62 103 THR A C 1
ATOM 825 O O . THR A 1 103 ? -10.824 -24.245 6.046 1.00 95.62 103 THR A O 1
ATOM 828 N N . GLY A 1 104 ? -10.896 -22.184 6.926 1.00 93.38 104 GLY A N 1
ATOM 829 C CA 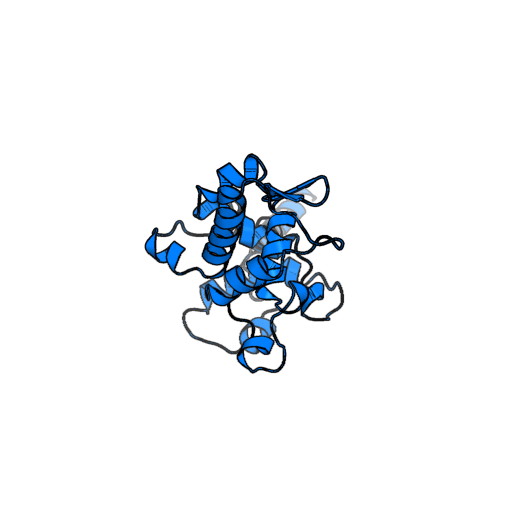. GLY A 1 104 ? -11.156 -22.600 8.304 1.00 93.38 104 GLY A CA 1
ATOM 830 C C . GLY A 1 104 ? -9.944 -23.169 9.047 1.00 93.38 104 GLY A C 1
ATOM 831 O O . GLY A 1 104 ? -10.109 -23.651 10.168 1.00 93.38 104 GLY A O 1
ATOM 832 N N . ILE A 1 105 ? -8.740 -23.106 8.464 1.00 93.69 105 ILE A N 1
ATOM 833 C CA . ILE A 1 105 ? -7.499 -23.552 9.118 1.00 93.69 105 ILE A CA 1
ATOM 834 C C . ILE A 1 105 ? -7.194 -22.664 10.333 1.00 93.69 105 ILE A C 1
ATOM 836 O O . ILE A 1 105 ? -6.862 -23.169 11.405 1.00 93.69 105 ILE A O 1
ATOM 840 N N . ASN A 1 106 ? -7.374 -21.349 10.187 1.00 93.12 106 ASN A N 1
ATOM 841 C CA . ASN A 1 106 ? -7.221 -20.362 11.252 1.00 93.12 106 ASN A CA 1
ATOM 842 C C . ASN A 1 106 ? -8.565 -19.702 11.578 1.00 93.12 106 ASN A C 1
ATOM 844 O O . ASN A 1 106 ? -9.344 -19.360 10.692 1.00 93.12 106 ASN A O 1
ATOM 848 N N . LYS A 1 107 ? -8.826 -19.457 12.865 1.00 94.44 107 LYS A N 1
ATOM 849 C CA . LYS A 1 107 ? -9.968 -18.643 13.305 1.00 94.44 107 LYS A CA 1
ATOM 850 C C . LYS A 1 107 ? -9.525 -17.199 13.497 1.00 94.44 107 LYS A C 1
ATOM 852 O O . LYS A 1 107 ? -8.505 -16.954 14.133 1.00 94.44 107 LYS A O 1
ATOM 857 N N . LEU A 1 108 ? -10.325 -16.251 13.017 1.00 96.50 108 LEU A N 1
ATOM 858 C CA . LEU A 1 108 ? -10.075 -14.831 13.240 1.00 96.50 108 LEU A CA 1
ATOM 859 C C . LEU A 1 108 ? -10.485 -14.424 14.662 1.00 96.50 108 LEU A C 1
ATOM 861 O O . LEU A 1 108 ? -11.673 -14.421 14.986 1.00 96.50 108 LEU A O 1
ATOM 865 N N . TYR A 1 109 ? -9.519 -14.025 15.491 1.00 94.56 109 TYR A N 1
ATOM 866 C CA . TYR A 1 109 ? -9.795 -13.463 16.815 1.00 94.56 109 TYR A CA 1
ATOM 867 C C . TYR A 1 109 ? -9.013 -12.174 17.094 1.00 94.56 109 TYR A C 1
ATOM 869 O O . TYR A 1 109 ? -9.585 -11.177 17.537 1.00 94.56 109 TYR A O 1
ATOM 877 N N . LYS A 1 110 ? -7.707 -12.174 16.828 1.00 96.06 110 LYS A N 1
ATOM 878 C CA . LYS A 1 110 ? -6.782 -11.050 17.043 1.00 96.06 110 LYS A CA 1
ATOM 879 C C . LYS A 1 110 ? -6.096 -10.655 15.736 1.00 96.06 110 LYS A C 1
ATOM 881 O O . LYS A 1 110 ? -6.119 -11.386 14.756 1.00 96.06 110 LYS A O 1
ATOM 886 N N . GLU A 1 111 ? -5.460 -9.487 15.744 1.00 96.06 111 GLU A N 1
ATOM 887 C CA . GLU A 1 111 ? -4.836 -8.881 14.559 1.00 96.06 111 GLU A CA 1
ATOM 888 C C . GLU A 1 111 ? -3.870 -9.826 13.827 1.00 96.06 111 GLU A C 1
ATOM 890 O O . GLU A 1 111 ? -3.905 -9.909 12.607 1.00 96.06 111 GLU A O 1
ATOM 895 N N . THR A 1 112 ? -3.052 -10.576 14.570 1.00 94.31 112 THR A N 1
ATOM 896 C CA . THR A 1 112 ? -2.040 -11.489 14.013 1.00 94.31 112 THR A CA 1
ATOM 897 C C . THR A 1 112 ? -2.617 -12.774 13.418 1.00 94.31 112 THR A C 1
ATOM 899 O O . THR A 1 112 ? -1.854 -13.574 12.895 1.00 94.31 112 THR A O 1
ATOM 902 N N . ASP A 1 113 ? -3.923 -13.022 13.549 1.00 95.56 113 ASP A N 1
ATOM 903 C CA . ASP A 1 113 ? -4.555 -14.207 12.954 1.00 95.56 113 ASP A CA 1
ATOM 904 C C . ASP A 1 113 ? -4.880 -13.991 11.465 1.00 95.56 113 ASP A C 1
ATOM 906 O O . ASP A 1 113 ? -5.170 -14.956 10.762 1.00 95.56 113 ASP A O 1
ATOM 910 N N . SER A 1 114 ? -4.840 -12.737 10.987 1.00 95.50 114 SER A N 1
ATOM 911 C CA . SER A 1 114 ? -5.083 -12.359 9.592 1.00 95.50 114 SER A CA 1
ATOM 912 C C . SER A 1 114 ? -3.909 -11.571 9.025 1.00 95.50 114 SER A C 1
ATOM 914 O O . SER A 1 114 ? -3.662 -10.430 9.429 1.00 95.50 114 SER A O 1
ATOM 916 N N . ASN A 1 115 ? -3.257 -12.127 8.004 1.00 94.56 115 ASN A N 1
ATOM 917 C CA . ASN A 1 115 ? -2.196 -11.430 7.279 1.00 94.56 115 ASN A CA 1
ATOM 918 C C . ASN A 1 115 ? -2.739 -10.180 6.580 1.00 94.56 115 ASN A C 1
ATOM 920 O O . ASN A 1 115 ? -2.046 -9.174 6.482 1.00 94.56 115 ASN A O 1
ATOM 924 N N . VAL A 1 116 ? -4.003 -10.203 6.146 1.00 95.00 116 VAL A N 1
ATOM 925 C CA . VAL A 1 116 ? -4.674 -9.043 5.542 1.00 95.00 116 VAL A CA 1
ATOM 926 C C . VAL A 1 116 ? -4.793 -7.886 6.536 1.00 95.00 116 VAL A C 1
ATOM 928 O O . VAL A 1 116 ? -4.358 -6.773 6.238 1.00 95.00 116 VAL A O 1
ATOM 931 N N . VAL A 1 117 ? -5.369 -8.127 7.720 1.00 97.38 117 VAL A N 1
ATOM 932 C CA . VAL A 1 117 ? -5.561 -7.066 8.725 1.00 97.38 117 VAL A CA 1
ATOM 933 C C . VAL A 1 117 ? -4.211 -6.550 9.218 1.00 97.38 117 VAL A C 1
ATOM 935 O O . VAL A 1 117 ? -4.009 -5.336 9.311 1.00 97.38 117 VAL A O 1
ATOM 938 N N . ASN A 1 118 ? -3.272 -7.459 9.485 1.00 97.12 118 ASN A N 1
ATOM 939 C CA . ASN A 1 118 ? -1.942 -7.091 9.941 1.00 97.12 118 ASN A CA 1
ATOM 940 C C . ASN A 1 118 ? -1.155 -6.309 8.873 1.00 97.12 118 ASN A C 1
ATOM 942 O O . ASN A 1 118 ? -0.568 -5.278 9.193 1.00 97.12 118 ASN A O 1
ATOM 946 N N . LEU A 1 119 ? -1.219 -6.697 7.594 1.00 97.19 119 LEU A N 1
ATOM 947 C CA . LEU A 1 119 ? -0.573 -5.962 6.500 1.00 97.19 119 LEU A CA 1
ATOM 948 C C . LEU A 1 119 ? -1.088 -4.524 6.404 1.00 97.19 119 LEU A C 1
ATOM 950 O O . LEU A 1 119 ? -0.289 -3.595 6.312 1.00 97.19 119 LEU A O 1
ATOM 954 N N . ILE A 1 120 ? -2.405 -4.318 6.459 1.00 98.06 120 ILE A N 1
ATOM 955 C CA . ILE A 1 120 ? -2.998 -2.972 6.409 1.00 98.06 120 ILE A CA 1
ATOM 956 C C . ILE A 1 120 ? -2.512 -2.130 7.585 1.00 98.06 120 ILE A C 1
ATOM 958 O O . ILE A 1 120 ? -2.119 -0.976 7.401 1.00 98.06 120 ILE A O 1
ATOM 962 N N . ARG A 1 121 ? -2.475 -2.723 8.783 1.00 97.75 121 ARG A N 1
ATOM 963 C CA . ARG A 1 121 ? -1.963 -2.058 9.977 1.00 97.75 121 ARG A CA 1
ATOM 964 C C . ARG A 1 121 ? -0.502 -1.636 9.810 1.00 97.75 121 ARG A C 1
ATOM 966 O O . ARG A 1 121 ? -0.193 -0.481 10.101 1.00 97.75 121 ARG A O 1
ATOM 973 N N . LEU A 1 122 ? 0.359 -2.535 9.330 1.00 97.81 122 LEU A N 1
ATOM 974 C CA . LEU A 1 122 ? 1.792 -2.293 9.128 1.00 97.81 122 LEU A CA 1
ATOM 975 C C . LEU A 1 122 ? 2.053 -1.256 8.031 1.00 97.81 122 LEU A C 1
ATOM 977 O O . LEU A 1 122 ? 2.829 -0.324 8.235 1.00 97.81 122 LEU A O 1
ATOM 981 N N . LEU A 1 123 ? 1.367 -1.352 6.889 1.00 98.38 123 LEU A N 1
ATOM 982 C CA . LEU A 1 123 ? 1.492 -0.366 5.814 1.00 98.38 123 LEU A CA 1
ATOM 983 C C . LEU A 1 123 ? 1.062 1.026 6.284 1.00 98.38 123 LEU A C 1
ATOM 985 O O . LEU A 1 123 ? 1.751 2.003 5.999 1.00 98.38 123 LEU A O 1
ATOM 989 N N . ALA A 1 124 ? -0.025 1.137 7.052 1.00 98.38 124 ALA A N 1
ATOM 990 C CA . ALA A 1 124 ? -0.456 2.416 7.609 1.00 98.38 124 ALA A CA 1
ATOM 991 C C . ALA A 1 124 ? 0.586 3.047 8.556 1.00 98.38 124 ALA A C 1
ATOM 993 O O . ALA A 1 124 ? 0.656 4.274 8.661 1.00 98.38 124 ALA A O 1
ATOM 994 N N . GLU A 1 125 ? 1.402 2.246 9.247 1.00 97.88 125 GLU A N 1
ATOM 995 C CA . GLU A 1 125 ? 2.530 2.753 10.044 1.00 97.88 125 GLU A CA 1
ATOM 996 C C . GLU A 1 125 ? 3.709 3.167 9.168 1.00 97.88 125 GLU A C 1
ATOM 998 O O . GLU A 1 125 ? 4.215 4.275 9.318 1.00 97.88 125 GLU A O 1
ATOM 1003 N N . LEU A 1 126 ? 4.113 2.320 8.217 1.00 98.19 126 LEU A N 1
ATOM 1004 C CA . LEU A 1 126 ? 5.248 2.581 7.322 1.00 98.19 126 LEU A CA 1
ATOM 1005 C C . LEU A 1 126 ? 5.026 3.798 6.405 1.00 98.19 126 LEU A C 1
ATOM 1007 O O . LEU A 1 126 ? 5.982 4.472 6.008 1.00 98.19 126 LEU A O 1
ATOM 1011 N N . MET A 1 127 ? 3.765 4.099 6.087 1.00 97.81 127 MET A N 1
ATOM 1012 C CA . MET A 1 127 ? 3.346 5.301 5.361 1.00 97.81 127 MET A CA 1
ATOM 1013 C C . MET A 1 127 ? 3.275 6.557 6.243 1.00 97.81 127 MET A C 1
ATOM 1015 O O . MET A 1 127 ? 3.008 7.640 5.725 1.00 97.81 127 MET A O 1
ATOM 1019 N N . SER A 1 128 ? 3.449 6.438 7.564 1.00 97.81 128 SER A N 1
ATOM 1020 C CA . SER A 1 128 ? 3.143 7.499 8.537 1.00 97.81 128 SER A CA 1
ATOM 1021 C C . SER A 1 128 ? 1.694 8.007 8.441 1.00 97.81 128 SER A C 1
ATOM 1023 O O . SER A 1 128 ? 1.398 9.157 8.781 1.00 97.81 128 SER A O 1
ATOM 1025 N N . LEU A 1 129 ? 0.770 7.152 7.982 1.00 98.31 129 LEU A N 1
ATOM 1026 C CA . LEU A 1 129 ? -0.665 7.445 7.915 1.00 98.31 129 LEU A CA 1
ATOM 1027 C C . LEU A 1 129 ? -1.249 7.557 9.327 1.00 98.31 129 LEU A C 1
ATOM 1029 O O . LEU A 1 129 ? -2.074 8.424 9.614 1.00 98.31 129 LEU A O 1
ATOM 1033 N N . THR A 1 130 ? -0.772 6.690 10.218 1.00 98.44 130 THR A N 1
ATOM 1034 C CA . THR A 1 130 ? -1.181 6.626 11.619 1.00 98.44 130 THR A CA 1
ATOM 1035 C C . THR A 1 130 ? -0.014 6.907 12.558 1.00 98.44 130 THR A C 1
ATOM 1037 O O . THR A 1 130 ? 1.153 6.791 12.189 1.00 98.44 130 THR A O 1
ATOM 1040 N N . LYS A 1 131 ? -0.331 7.279 13.798 1.00 97.94 131 LYS A N 1
ATOM 1041 C CA . LYS A 1 131 ? 0.625 7.435 14.898 1.00 97.94 131 LYS A CA 1
ATOM 1042 C C . LYS A 1 131 ? 0.101 6.754 16.152 1.00 97.94 131 LYS A C 1
ATOM 1044 O O . LYS A 1 131 ? -1.099 6.778 16.429 1.00 97.94 131 LYS A O 1
ATOM 1049 N N . LYS A 1 132 ? 1.021 6.211 16.948 1.00 97.44 132 LYS A N 1
ATOM 1050 C CA . LYS A 1 132 ? 0.730 5.636 18.261 1.00 97.44 132 LYS A CA 1
ATOM 1051 C C . LYS A 1 132 ? 1.187 6.585 19.367 1.00 97.44 132 LYS A C 1
ATOM 1053 O O . LYS A 1 132 ? 2.353 6.962 19.409 1.00 97.44 132 LYS A O 1
ATOM 1058 N N . ARG A 1 133 ? 0.292 6.944 20.290 1.00 96.75 133 ARG A N 1
ATOM 1059 C CA . ARG A 1 133 ? 0.615 7.737 21.490 1.00 96.75 133 ARG A CA 1
ATOM 1060 C C . ARG A 1 133 ? -0.189 7.229 22.678 1.00 96.75 133 ARG A C 1
ATOM 1062 O O . ARG A 1 133 ? -1.395 7.050 22.566 1.00 96.75 133 ARG A O 1
ATOM 1069 N N . ASN A 1 134 ? 0.470 6.990 23.812 1.00 96.31 134 ASN A N 1
ATOM 1070 C CA . ASN A 1 134 ? -0.172 6.572 25.068 1.00 96.31 134 ASN A CA 1
ATOM 1071 C C . ASN A 1 134 ? -1.121 5.364 24.908 1.00 96.31 134 ASN A C 1
ATOM 1073 O O . ASN A 1 134 ? -2.238 5.362 25.418 1.00 96.31 134 ASN A O 1
ATOM 1077 N N . GLY A 1 135 ? -0.698 4.349 24.144 1.00 97.50 135 GLY A N 1
ATOM 1078 C CA . GLY A 1 135 ? -1.512 3.153 23.891 1.00 97.50 135 GLY A CA 1
ATOM 1079 C C . GLY A 1 135 ? -2.732 3.389 22.994 1.00 97.50 135 GLY A C 1
ATOM 1080 O O . GLY A 1 135 ? -3.615 2.539 22.942 1.00 97.50 135 GLY A O 1
ATOM 1081 N N . LYS A 1 136 ? -2.794 4.518 22.285 1.00 98.38 136 LYS A N 1
ATOM 1082 C CA . LYS A 1 136 ? -3.848 4.830 21.321 1.00 98.38 136 LYS A CA 1
ATOM 1083 C C . LYS A 1 136 ? -3.285 5.045 19.924 1.00 98.38 136 LYS A C 1
ATOM 1085 O O . LYS A 1 136 ? -2.140 5.472 19.780 1.00 98.38 136 LYS A O 1
ATOM 1090 N N . LEU A 1 137 ? -4.103 4.760 18.920 1.00 98.50 137 LEU A N 1
ATOM 1091 C CA . LEU A 1 137 ? -3.827 4.943 17.503 1.00 98.50 137 LEU A CA 1
ATOM 1092 C C . LEU A 1 137 ? -4.711 6.057 16.941 1.00 98.50 137 LEU A C 1
ATOM 1094 O O . LEU A 1 137 ? -5.918 6.043 17.163 1.00 98.50 137 LEU A O 1
ATOM 1098 N N . SER A 1 138 ? -4.132 6.991 16.197 1.00 98.62 138 SER A N 1
ATOM 1099 C CA . SER A 1 138 ? -4.875 8.032 15.478 1.00 98.62 138 SER A CA 1
ATOM 1100 C C . SER A 1 138 ? -4.231 8.345 14.134 1.00 98.62 138 SER A C 1
ATOM 1102 O O . SER A 1 138 ? -3.085 7.959 13.885 1.00 98.62 138 SER A O 1
ATOM 1104 N N . LEU A 1 139 ? -4.961 9.033 13.253 1.00 98.62 139 LEU A N 1
ATOM 1105 C CA . LEU A 1 139 ? -4.391 9.534 12.006 1.00 98.62 139 LEU A CA 1
ATOM 1106 C C . LEU A 1 139 ? -3.363 10.641 12.288 1.00 98.62 139 LEU A C 1
ATOM 1108 O O . LEU A 1 139 ? -3.439 11.395 13.266 1.00 98.62 139 LEU A O 1
ATOM 1112 N N . THR A 1 140 ? -2.355 10.738 11.426 1.00 98.62 140 THR A N 1
ATOM 1113 C CA . THR A 1 140 ? -1.510 11.934 11.357 1.00 98.62 140 THR A CA 1
ATOM 1114 C C . THR A 1 140 ? -2.204 12.999 10.504 1.00 98.62 140 THR A C 1
ATOM 1116 O O . THR A 1 140 ? -3.059 12.676 9.687 1.00 98.62 140 THR A O 1
ATOM 1119 N N . LYS A 1 141 ? -1.801 14.273 10.620 1.00 98.00 141 LYS A N 1
ATOM 1120 C CA . LYS A 1 141 ? -2.315 15.339 9.732 1.00 98.00 141 LYS A CA 1
ATOM 1121 C C . LYS A 1 141 ? -2.030 15.046 8.252 1.00 98.00 141 LYS A C 1
ATOM 1123 O O . LYS A 1 141 ? -2.835 15.350 7.379 1.00 98.00 141 LYS A O 1
ATOM 1128 N N . ALA A 1 142 ? -0.868 14.453 7.966 1.00 97.69 142 ALA A N 1
ATOM 1129 C CA . ALA A 1 142 ? -0.528 13.998 6.621 1.00 97.69 142 ALA A CA 1
ATOM 1130 C C . ALA A 1 142 ? -1.429 12.830 6.188 1.00 97.69 142 ALA A C 1
ATOM 1132 O O . ALA A 1 142 ? -1.871 12.797 5.042 1.00 97.69 142 ALA A O 1
ATOM 1133 N N . GLY A 1 143 ? -1.747 11.929 7.122 1.00 97.94 143 GLY A N 1
ATOM 1134 C CA . GLY A 1 143 ? -2.688 10.833 6.941 1.00 97.94 143 GLY A CA 1
ATOM 1135 C C . GLY A 1 143 ? -4.094 11.305 6.575 1.00 97.94 143 GLY A C 1
ATOM 1136 O O . GLY A 1 143 ? -4.647 10.869 5.574 1.00 97.94 143 GLY A O 1
ATOM 1137 N N . GLU A 1 144 ? -4.639 12.266 7.317 1.00 98.06 144 GLU A N 1
ATOM 1138 C CA . GLU A 1 144 ? -5.947 12.873 7.026 1.00 98.06 144 GLU A CA 1
ATOM 1139 C C . GLU A 1 144 ? -6.005 13.497 5.627 1.00 98.06 144 GLU A C 1
ATOM 1141 O O . GLU A 1 144 ? -7.029 13.413 4.954 1.00 98.06 144 GLU A O 1
ATOM 1146 N N . LYS A 1 145 ? -4.898 14.091 5.165 1.00 98.06 145 LYS A N 1
ATOM 1147 C CA . LYS A 1 145 ? -4.810 14.684 3.828 1.00 98.06 145 LYS A CA 1
ATOM 1148 C C . LYS A 1 145 ? -4.694 13.628 2.726 1.00 98.06 145 LYS A C 1
ATOM 1150 O O . LYS A 1 145 ? -5.360 13.756 1.704 1.00 98.06 145 LYS A O 1
ATOM 1155 N N . ILE A 1 146 ? -3.842 12.613 2.900 1.00 98.00 146 ILE A N 1
ATOM 1156 C CA . ILE A 1 146 ? -3.564 11.629 1.841 1.00 98.00 146 ILE A CA 1
ATOM 1157 C C . ILE A 1 146 ? -4.768 10.723 1.563 1.00 98.00 146 ILE A C 1
ATOM 1159 O O . ILE A 1 146 ? -4.978 10.352 0.415 1.00 98.00 146 ILE A O 1
ATOM 1163 N N . ILE A 1 147 ? -5.603 10.419 2.565 1.00 97.81 147 ILE A N 1
ATOM 1164 C CA . ILE A 1 147 ? -6.802 9.585 2.358 1.00 97.81 147 ILE A CA 1
ATOM 1165 C C . ILE A 1 147 ? -7.884 10.247 1.496 1.00 97.81 147 ILE A C 1
ATOM 1167 O O . ILE A 1 147 ? -8.767 9.554 1.004 1.00 97.81 147 ILE A O 1
ATOM 1171 N N . GLN A 1 148 ? -7.806 11.563 1.279 1.00 97.69 148 GLN A N 1
ATOM 1172 C CA . GLN A 1 148 ? -8.705 12.286 0.371 1.00 97.69 148 GLN A CA 1
ATOM 1173 C C . GLN A 1 148 ? -8.260 12.192 -1.099 1.00 97.69 148 GLN A C 1
ATOM 1175 O O . GLN A 1 148 ? -8.988 12.612 -1.994 1.00 97.69 148 GLN A O 1
ATOM 1180 N N . ASP A 1 149 ? -7.066 11.653 -1.364 1.00 97.75 149 ASP A N 1
ATOM 1181 C CA . ASP A 1 149 ? -6.469 11.560 -2.695 1.00 97.75 149 ASP A CA 1
ATOM 1182 C C . ASP A 1 149 ? -6.150 10.093 -3.015 1.00 97.75 149 ASP A C 1
ATOM 1184 O O . ASP A 1 149 ? -5.068 9.582 -2.719 1.00 97.75 149 ASP A O 1
ATOM 1188 N N . LYS A 1 150 ? -7.130 9.399 -3.609 1.00 97.62 150 LYS A N 1
ATOM 1189 C CA . LYS A 1 150 ? -7.052 7.963 -3.934 1.00 97.62 150 LYS A CA 1
ATOM 1190 C C . LYS A 1 150 ? -5.849 7.624 -4.816 1.00 97.62 150 LYS A C 1
ATOM 1192 O O . LYS A 1 150 ? -5.219 6.591 -4.609 1.00 97.62 150 LYS A O 1
ATOM 1197 N N . GLU A 1 151 ? -5.512 8.502 -5.760 1.00 96.44 151 GLU A N 1
ATOM 1198 C CA . GLU A 1 151 ? -4.373 8.337 -6.666 1.00 96.44 151 GLU A CA 1
ATOM 1199 C C . GLU A 1 151 ? -3.058 8.336 -5.884 1.00 96.44 151 GLU A C 1
ATOM 1201 O O . GLU A 1 151 ? -2.266 7.391 -5.968 1.00 96.44 151 GLU A O 1
ATOM 1206 N N . LYS A 1 152 ? -2.842 9.372 -5.064 1.00 96.81 152 LYS A N 1
ATOM 1207 C CA . LYS A 1 152 ? -1.620 9.475 -4.261 1.00 96.81 152 LYS A CA 1
ATOM 1208 C C . LYS A 1 152 ? -1.546 8.400 -3.185 1.00 96.81 152 LYS A C 1
ATOM 1210 O O . LYS A 1 152 ? -0.456 7.885 -2.942 1.00 96.81 152 LYS A O 1
ATOM 1215 N N . LEU A 1 153 ? -2.668 8.043 -2.559 1.00 98.19 153 LEU A N 1
ATOM 1216 C CA . LEU A 1 153 ? -2.713 6.963 -1.578 1.00 98.19 153 LEU A CA 1
ATOM 1217 C C . LEU A 1 153 ? -2.352 5.622 -2.222 1.00 98.19 153 LEU A C 1
ATOM 1219 O O . LEU A 1 153 ? -1.522 4.900 -1.677 1.00 98.19 153 LEU A O 1
ATOM 1223 N N . LEU A 1 154 ? -2.906 5.305 -3.396 1.00 97.62 154 LEU A N 1
ATOM 1224 C CA . LEU A 1 154 ? -2.571 4.080 -4.120 1.00 97.62 154 LEU A CA 1
ATOM 1225 C C . LEU A 1 154 ? -1.083 4.032 -4.486 1.00 97.62 154 LEU A C 1
ATOM 1227 O O . LEU A 1 154 ? -0.424 3.028 -4.212 1.00 97.62 154 LEU A O 1
ATOM 1231 N N . LYS A 1 155 ? -0.531 5.126 -5.037 1.00 96.12 155 LYS A N 1
ATOM 1232 C CA . LYS A 1 155 ? 0.911 5.230 -5.322 1.00 96.12 155 LYS A CA 1
ATOM 1233 C C . LYS A 1 155 ? 1.740 5.016 -4.052 1.00 96.12 155 LYS A C 1
ATOM 1235 O O . LYS A 1 155 ? 2.716 4.270 -4.081 1.00 96.12 155 LYS A O 1
ATOM 1240 N N . LEU A 1 156 ? 1.343 5.617 -2.930 1.00 97.38 156 LEU A N 1
ATOM 1241 C CA . LEU A 1 156 ? 2.047 5.482 -1.653 1.00 97.38 156 LEU A CA 1
ATOM 1242 C C . LEU A 1 156 ? 1.979 4.056 -1.084 1.00 97.38 156 LEU A C 1
ATOM 1244 O O . LEU A 1 156 ? 2.986 3.581 -0.557 1.00 97.38 156 LEU A O 1
ATOM 1248 N N . ILE A 1 157 ? 0.843 3.363 -1.223 1.00 97.75 157 ILE A N 1
ATOM 1249 C CA . ILE A 1 157 ? 0.696 1.948 -0.848 1.00 97.75 157 ILE A CA 1
ATOM 1250 C C . ILE A 1 157 ? 1.674 1.096 -1.659 1.00 97.75 157 ILE A C 1
ATOM 1252 O O . ILE A 1 157 ? 2.439 0.340 -1.063 1.00 97.75 157 ILE A O 1
ATOM 1256 N N . PHE A 1 158 ? 1.704 1.255 -2.988 1.00 94.94 158 PHE A N 1
ATOM 1257 C CA . PHE A 1 158 ? 2.622 0.505 -3.849 1.00 94.94 158 PHE A CA 1
ATOM 1258 C C . PHE A 1 158 ? 4.086 0.754 -3.491 1.00 94.94 158 PHE A C 1
ATOM 1260 O O . PHE A 1 158 ? 4.816 -0.209 -3.275 1.00 94.94 158 PHE A O 1
ATOM 1267 N N . LYS A 1 159 ? 4.508 2.021 -3.366 1.00 94.75 159 LYS A N 1
ATOM 1268 C CA . LYS A 1 159 ? 5.892 2.346 -2.983 1.00 94.75 159 LYS A CA 1
ATOM 1269 C C . LYS A 1 159 ? 6.233 1.793 -1.605 1.00 94.75 159 LYS A C 1
ATOM 1271 O O . LYS A 1 159 ? 7.284 1.207 -1.416 1.00 94.75 159 LYS A O 1
ATOM 1276 N N . THR A 1 160 ? 5.333 1.909 -0.633 1.00 96.88 160 THR A N 1
ATOM 1277 C CA . THR A 1 160 ? 5.602 1.409 0.723 1.00 96.88 160 THR A CA 1
ATOM 1278 C C . THR A 1 160 ? 5.704 -0.110 0.758 1.00 96.88 160 THR A C 1
ATOM 1280 O O . THR A 1 160 ? 6.608 -0.642 1.399 1.00 96.88 160 THR A O 1
ATOM 1283 N N . PHE A 1 161 ? 4.817 -0.811 0.055 1.00 95.12 161 PHE A N 1
ATOM 1284 C CA . PHE A 1 161 ? 4.874 -2.263 -0.050 1.00 95.12 161 PHE A CA 1
ATOM 1285 C C . PHE A 1 161 ? 6.127 -2.731 -0.804 1.00 95.12 161 PHE A C 1
ATOM 1287 O O . PHE A 1 161 ? 6.785 -3.670 -0.366 1.00 95.12 161 PHE A O 1
ATOM 1294 N N . GLY A 1 162 ? 6.475 -2.060 -1.904 1.00 92.88 162 GLY A N 1
ATOM 1295 C CA . GLY A 1 162 ? 7.631 -2.388 -2.738 1.00 92.88 162 GLY A CA 1
ATOM 1296 C C . GLY A 1 162 ? 8.975 -2.001 -2.125 1.00 92.88 162 GLY A C 1
ATOM 1297 O O . GLY A 1 162 ? 9.943 -2.711 -2.318 1.00 92.88 162 GLY A O 1
ATOM 1298 N N . GLU A 1 163 ? 9.066 -0.932 -1.335 1.00 91.69 163 GLU A N 1
ATOM 1299 C CA . GLU A 1 163 ? 10.363 -0.360 -0.925 1.00 91.69 163 GLU A CA 1
ATOM 1300 C C . GLU A 1 163 ? 10.632 -0.463 0.583 1.00 91.69 163 GLU A C 1
ATOM 1302 O O . GLU A 1 163 ? 11.786 -0.439 1.001 1.00 91.69 163 GLU A O 1
ATOM 1307 N N . LYS A 1 164 ? 9.589 -0.534 1.424 1.00 93.44 164 LYS A N 1
ATOM 1308 C CA . LYS A 1 164 ? 9.732 -0.421 2.892 1.00 93.44 164 LYS A CA 1
ATOM 1309 C C . LYS A 1 164 ? 9.255 -1.644 3.661 1.00 93.44 164 LYS A C 1
ATOM 1311 O O . LYS A 1 164 ? 9.814 -1.968 4.706 1.00 93.44 164 LYS A O 1
ATOM 1316 N N . PHE A 1 165 ? 8.185 -2.284 3.201 1.00 93.50 165 PHE A N 1
ATOM 1317 C CA . PHE A 1 165 ? 7.661 -3.484 3.840 1.00 93.50 165 PHE A CA 1
ATOM 1318 C C . PHE A 1 165 ? 8.593 -4.665 3.555 1.00 93.50 165 PHE A C 1
ATOM 1320 O O . PHE A 1 165 ? 8.890 -4.935 2.399 1.00 93.50 165 PHE A O 1
ATOM 1327 N N . LYS A 1 166 ? 9.050 -5.377 4.589 1.00 90.69 166 LYS A N 1
ATOM 1328 C CA . LYS A 1 166 ? 9.922 -6.548 4.418 1.00 90.69 166 LYS A CA 1
ATOM 1329 C C . LYS A 1 166 ? 9.099 -7.772 4.018 1.00 90.69 166 LYS A C 1
ATOM 1331 O O . LYS A 1 166 ? 8.337 -8.276 4.839 1.00 90.69 166 LYS A O 1
ATOM 1336 N N . TRP A 1 167 ? 9.269 -8.275 2.796 1.00 89.94 167 TRP A N 1
ATOM 1337 C CA . TRP A 1 167 ? 8.459 -9.395 2.278 1.00 89.94 167 TRP A CA 1
ATOM 1338 C C . TRP A 1 167 ? 8.696 -10.712 3.037 1.00 89.94 167 TRP A C 1
ATOM 1340 O O . TRP A 1 167 ? 7.733 -11.434 3.313 1.00 89.94 167 TRP A O 1
ATOM 1350 N N . ALA A 1 168 ? 9.928 -10.899 3.533 1.00 88.38 168 ALA A N 1
ATOM 1351 C CA . ALA A 1 168 ? 10.347 -11.958 4.460 1.00 88.38 168 ALA A CA 1
ATOM 1352 C C . ALA A 1 168 ? 9.414 -12.147 5.671 1.00 88.38 168 ALA A C 1
ATOM 1354 O O . ALA A 1 168 ? 9.356 -13.225 6.262 1.00 88.38 168 ALA A O 1
ATOM 1355 N N . TYR A 1 169 ? 8.665 -11.103 6.050 1.00 88.75 169 TYR A N 1
ATOM 1356 C CA . TYR A 1 169 ? 7.705 -11.158 7.150 1.00 88.75 169 TYR A CA 1
ATOM 1357 C C . TYR A 1 169 ? 6.603 -12.210 6.939 1.00 88.75 169 TYR A C 1
ATOM 1359 O O . TYR A 1 169 ? 6.130 -12.783 7.918 1.00 88.75 169 TYR A O 1
ATOM 1367 N N . TYR A 1 170 ? 6.202 -12.477 5.690 1.00 87.81 170 TYR A N 1
ATOM 1368 C CA . TYR A 1 170 ? 5.129 -13.432 5.382 1.00 87.81 170 TYR A CA 1
ATOM 1369 C C . TYR A 1 170 ? 5.577 -14.659 4.597 1.00 87.81 170 TYR A C 1
ATOM 1371 O O . TYR A 1 170 ? 4.958 -15.712 4.736 1.00 87.81 170 TYR A O 1
ATOM 1379 N N . ASP A 1 171 ? 6.597 -14.538 3.751 1.00 82.25 171 ASP A N 1
ATOM 1380 C CA . ASP A 1 171 ? 6.994 -15.628 2.855 1.00 82.25 171 ASP A CA 1
ATOM 1381 C C . ASP A 1 171 ? 8.030 -16.584 3.476 1.00 82.25 171 ASP A C 1
ATOM 1383 O O . ASP A 1 171 ? 8.256 -17.671 2.946 1.00 82.25 171 ASP A O 1
ATOM 1387 N N . GLY A 1 172 ? 8.623 -16.212 4.618 1.00 78.44 172 GLY A N 1
ATOM 1388 C CA . GLY A 1 172 ? 9.610 -17.018 5.334 1.00 78.44 172 GLY A CA 1
ATOM 1389 C C . GLY A 1 172 ? 10.959 -17.151 4.620 1.00 78.44 172 GLY A C 1
ATOM 1390 O O . GLY A 1 172 ? 11.836 -17.858 5.121 1.00 78.44 172 GLY A O 1
ATOM 1391 N N . TYR A 1 173 ? 11.153 -16.482 3.480 1.00 78.44 173 TYR A N 1
ATOM 1392 C CA . TYR A 1 173 ? 12.464 -16.366 2.858 1.00 78.44 173 TYR A CA 1
ATOM 1393 C C . TYR A 1 173 ? 13.335 -15.408 3.683 1.00 78.44 173 TYR A C 1
ATOM 1395 O O . TYR A 1 173 ? 12.843 -14.541 4.406 1.00 78.44 173 TYR A O 1
ATOM 1403 N N . GLY A 1 174 ? 14.658 -15.583 3.612 1.00 72.19 174 GLY A N 1
ATOM 1404 C CA . GLY A 1 174 ? 15.597 -14.644 4.232 1.00 72.19 174 GLY A CA 1
ATOM 1405 C C . GLY A 1 174 ? 15.457 -13.229 3.656 1.00 72.19 174 GLY A C 1
ATOM 1406 O O . GLY A 1 174 ? 14.724 -13.018 2.692 1.00 72.19 174 GLY A O 1
ATOM 1407 N N . ASP A 1 175 ? 16.196 -12.262 4.209 1.00 68.06 175 ASP A N 1
ATOM 1408 C CA . ASP A 1 175 ? 16.242 -10.866 3.725 1.00 68.06 175 ASP A CA 1
ATOM 1409 C C . ASP A 1 175 ? 17.009 -10.765 2.380 1.00 68.06 175 ASP A C 1
ATOM 1411 O O . ASP A 1 175 ? 18.007 -10.061 2.233 1.00 68.06 175 ASP A O 1
ATOM 1415 N N . ASN A 1 176 ? 16.580 -11.556 1.392 1.00 68.88 176 ASN A N 1
ATOM 1416 C CA . ASN A 1 176 ? 17.100 -11.587 0.038 1.00 68.88 176 ASN A CA 1
ATOM 1417 C C . ASN A 1 176 ? 16.416 -10.461 -0.738 1.00 68.88 176 ASN A C 1
ATOM 1419 O O . ASN A 1 176 ? 15.300 -10.599 -1.235 1.00 68.88 176 ASN A O 1
ATOM 1423 N N . PHE A 1 177 ? 17.113 -9.335 -0.848 1.00 72.50 177 PHE A N 1
ATOM 1424 C CA . PHE A 1 177 ? 16.597 -8.079 -1.392 1.00 72.50 177 PHE A CA 1
ATOM 1425 C C . PHE A 1 177 ? 16.150 -8.144 -2.868 1.00 72.50 177 PHE A C 1
ATOM 1427 O O . PHE A 1 177 ? 15.525 -7.211 -3.350 1.00 72.50 177 PHE A O 1
ATOM 1434 N N . ILE A 1 178 ? 16.431 -9.231 -3.597 1.00 76.50 178 ILE A N 1
ATOM 1435 C CA . ILE A 1 178 ? 16.255 -9.326 -5.058 1.00 76.50 178 ILE A CA 1
ATOM 1436 C C . ILE A 1 178 ? 14.794 -9.136 -5.490 1.00 76.50 178 ILE A C 1
ATOM 1438 O O . ILE A 1 178 ? 14.518 -8.325 -6.372 1.00 76.50 178 ILE A O 1
ATOM 1442 N N . GLY A 1 179 ? 13.850 -9.854 -4.869 1.00 77.62 179 GLY A N 1
ATOM 1443 C CA . GLY A 1 179 ? 12.433 -9.760 -5.245 1.00 77.62 179 GLY A CA 1
ATOM 1444 C C . GLY A 1 179 ? 11.864 -8.366 -4.983 1.00 77.62 179 GLY A C 1
ATOM 1445 O O . GLY A 1 179 ? 11.170 -7.799 -5.826 1.00 77.62 179 GLY A O 1
ATOM 1446 N N . GLN A 1 180 ? 12.235 -7.792 -3.839 1.00 87.69 180 GLN A N 1
ATOM 1447 C CA . GLN A 1 180 ? 11.801 -6.467 -3.429 1.00 87.69 180 GLN A CA 1
ATOM 1448 C C . GLN A 1 180 ? 12.439 -5.361 -4.283 1.00 87.69 180 GLN A C 1
ATOM 1450 O O . GLN A 1 180 ? 11.728 -4.494 -4.778 1.00 87.69 180 GLN A O 1
ATOM 1455 N N . LEU A 1 181 ? 13.749 -5.428 -4.544 1.00 87.31 181 LEU A N 1
ATOM 1456 C CA . LEU A 1 181 ? 14.465 -4.518 -5.445 1.00 87.31 181 LEU A CA 1
ATOM 1457 C C . LEU A 1 181 ? 13.832 -4.509 -6.839 1.00 87.31 181 LEU A C 1
ATOM 1459 O O . LEU A 1 181 ? 13.635 -3.459 -7.442 1.00 87.31 181 LEU A O 1
ATOM 1463 N N . GLY A 1 182 ? 13.475 -5.691 -7.335 1.00 90.75 182 GLY A N 1
ATOM 1464 C CA . GLY A 1 182 ? 12.894 -5.876 -8.654 1.00 90.75 182 GLY A CA 1
ATOM 1465 C C . GLY A 1 182 ? 11.382 -5.668 -8.739 1.00 90.75 182 GLY A C 1
ATOM 1466 O O . GLY A 1 182 ? 10.816 -6.039 -9.767 1.00 90.75 182 GLY A O 1
ATOM 1467 N N . TYR A 1 183 ? 10.688 -5.124 -7.731 1.00 93.00 183 TYR A N 1
ATOM 1468 C CA . TYR A 1 183 ? 9.215 -5.049 -7.762 1.00 93.00 183 TYR A CA 1
ATOM 1469 C C . TYR A 1 183 ? 8.686 -4.255 -8.972 1.00 93.00 183 TYR A C 1
ATOM 1471 O O . TYR A 1 183 ? 7.688 -4.639 -9.585 1.00 93.00 183 TYR A O 1
ATOM 1479 N N . GLY A 1 184 ? 9.388 -3.188 -9.372 1.00 94.94 184 GLY A N 1
ATOM 1480 C CA . GLY A 1 184 ? 9.074 -2.423 -10.579 1.00 94.94 184 GLY A CA 1
ATOM 1481 C C . GLY A 1 184 ? 9.151 -3.274 -11.849 1.00 94.94 184 GLY A C 1
ATOM 1482 O O . GLY A 1 184 ? 8.289 -3.171 -12.724 1.00 94.94 184 GLY A O 1
ATOM 1483 N N . PHE A 1 185 ? 10.118 -4.191 -11.919 1.00 94.88 185 PHE A N 1
ATOM 1484 C CA . PHE A 1 185 ? 10.238 -5.143 -13.021 1.00 94.88 185 PHE A CA 1
ATOM 1485 C C . PHE A 1 185 ? 9.074 -6.141 -13.050 1.00 94.88 185 PHE A C 1
ATOM 1487 O O . PHE A 1 185 ? 8.525 -6.402 -14.119 1.00 94.88 185 PHE A O 1
ATOM 1494 N N . THR A 1 186 ? 8.574 -6.593 -11.893 1.00 93.69 186 THR A N 1
ATOM 1495 C CA . THR A 1 186 ? 7.333 -7.392 -11.836 1.00 93.69 186 THR A CA 1
ATOM 1496 C C . THR A 1 186 ? 6.160 -6.617 -12.444 1.00 93.69 186 THR A C 1
ATOM 1498 O O . THR A 1 186 ? 5.396 -7.172 -13.234 1.00 93.6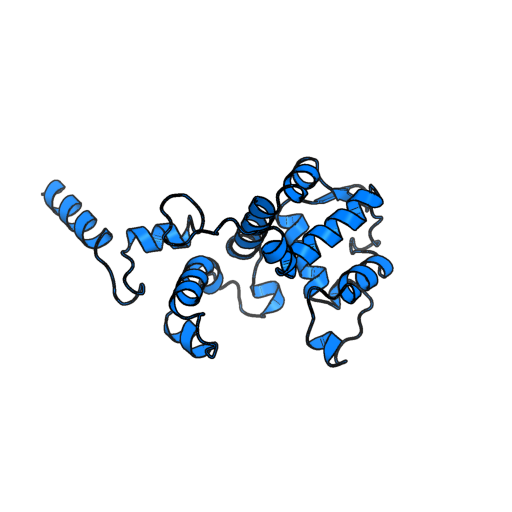9 186 THR A O 1
ATOM 1501 N N . LEU A 1 187 ? 6.024 -5.323 -12.134 1.00 94.62 187 LEU A N 1
ATOM 1502 C CA . LEU A 1 187 ? 4.962 -4.481 -12.701 1.00 94.62 187 LEU A CA 1
ATOM 1503 C C . LEU A 1 187 ? 5.110 -4.296 -14.217 1.00 94.62 187 LEU A C 1
ATOM 1505 O O . LEU A 1 187 ? 4.109 -4.335 -14.935 1.00 94.62 187 LEU A O 1
ATOM 1509 N N . LEU A 1 188 ? 6.339 -4.157 -14.722 1.00 95.62 188 LEU A N 1
ATOM 1510 C CA . LEU A 1 188 ? 6.620 -4.125 -16.160 1.00 95.62 188 LEU A CA 1
ATOM 1511 C C . LEU A 1 188 ? 6.169 -5.423 -16.842 1.00 95.62 188 LEU A C 1
ATOM 1513 O O . LEU A 1 188 ? 5.469 -5.382 -17.857 1.00 95.62 188 LEU A O 1
ATOM 1517 N N . LEU A 1 189 ? 6.532 -6.577 -16.278 1.00 95.50 189 LEU A N 1
ATOM 1518 C CA . LEU A 1 189 ? 6.141 -7.880 -16.812 1.00 95.50 189 LEU A CA 1
ATOM 1519 C C . LEU A 1 189 ? 4.618 -8.066 -16.790 1.00 95.50 189 LEU A C 1
ATOM 1521 O O . LEU A 1 189 ? 4.046 -8.574 -17.756 1.00 95.50 189 LEU A O 1
ATOM 1525 N N . LEU A 1 190 ? 3.939 -7.631 -15.724 1.00 94.19 190 LEU A N 1
ATOM 1526 C CA . LEU A 1 190 ? 2.476 -7.646 -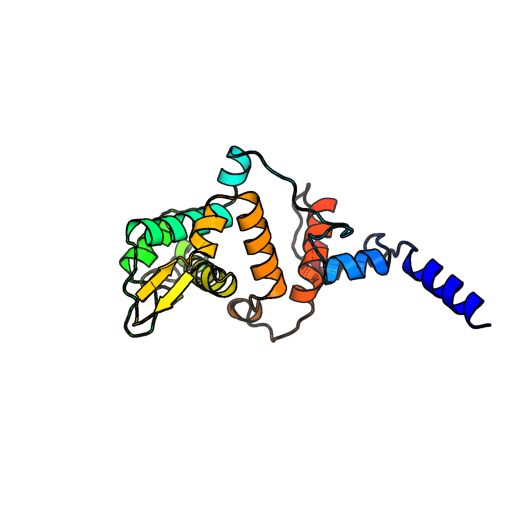15.647 1.00 94.19 190 LEU A CA 1
ATOM 1527 C C . LEU A 1 190 ? 1.841 -6.718 -16.689 1.00 94.19 190 LEU A C 1
ATOM 1529 O O . LEU A 1 190 ? 0.861 -7.104 -17.318 1.00 94.19 190 LEU A O 1
ATOM 1533 N N . SER A 1 191 ? 2.419 -5.544 -16.939 1.00 93.75 191 SER A N 1
ATOM 1534 C CA . SER A 1 191 ? 1.958 -4.634 -17.993 1.00 93.75 191 SER A CA 1
ATOM 1535 C C . SER A 1 191 ? 2.068 -5.268 -19.389 1.00 93.75 191 SER A C 1
ATOM 1537 O O . SER A 1 191 ? 1.131 -5.198 -20.183 1.00 93.75 191 SER A O 1
ATOM 1539 N N . LYS A 1 192 ? 3.175 -5.969 -19.676 1.00 94.19 192 LYS A N 1
ATOM 1540 C CA . LYS A 1 192 ? 3.401 -6.639 -20.971 1.00 94.19 192 LYS A CA 1
ATOM 1541 C C . LYS A 1 192 ? 2.542 -7.889 -21.157 1.00 94.19 192 LYS A C 1
ATOM 1543 O O . LYS A 1 192 ? 1.938 -8.096 -22.209 1.00 94.19 192 LYS A O 1
ATOM 1548 N N . TYR A 1 193 ? 2.485 -8.741 -20.138 1.00 95.88 193 TYR A N 1
ATOM 1549 C CA . TYR A 1 193 ? 1.978 -10.109 -20.270 1.00 95.88 193 TYR A CA 1
ATOM 1550 C C . TYR A 1 193 ? 0.667 -10.375 -19.524 1.00 95.88 193 TYR A C 1
ATOM 1552 O O . TYR A 1 193 ? 0.052 -11.415 -19.753 1.00 95.88 193 TYR A O 1
ATOM 1560 N N . GLY A 1 194 ? 0.229 -9.463 -18.653 1.00 93.50 194 GLY A N 1
ATOM 1561 C CA . GLY A 1 194 ? -0.901 -9.649 -17.735 1.00 93.50 194 GLY A CA 1
ATOM 1562 C C . GLY A 1 194 ? -2.285 -9.632 -18.384 1.00 93.50 194 GLY A C 1
ATOM 1563 O O . GLY A 1 194 ? -3.252 -10.031 -17.744 1.00 93.50 194 GLY A O 1
ATOM 1564 N N . HIS A 1 195 ? -2.391 -9.265 -19.664 1.00 94.81 195 HIS A N 1
ATOM 1565 C CA . HIS A 1 195 ? -3.632 -9.405 -20.438 1.00 94.81 195 HIS A CA 1
ATOM 1566 C C . HIS A 1 195 ? -4.074 -10.875 -20.585 1.00 94.81 195 HIS A C 1
ATOM 1568 O O . HIS A 1 195 ? -5.239 -11.153 -20.857 1.00 94.81 195 HIS A O 1
ATOM 1574 N N . LYS A 1 196 ? -3.151 -11.830 -20.396 1.00 95.44 196 LYS A N 1
ATOM 1575 C CA . LYS A 1 196 ? -3.430 -13.266 -20.346 1.00 95.44 196 LYS A CA 1
ATOM 1576 C C . LYS A 1 196 ? -2.957 -13.822 -19.009 1.00 95.44 196 LYS A C 1
ATOM 1578 O O . LYS A 1 196 ? -1.790 -13.673 -18.658 1.00 95.44 196 LYS A O 1
ATOM 1583 N N . LYS A 1 197 ? -3.835 -14.530 -18.291 1.00 94.12 197 LYS A N 1
ATOM 1584 C CA . LYS A 1 197 ? -3.465 -15.217 -17.045 1.00 94.12 197 LYS A CA 1
ATOM 1585 C C . LYS A 1 197 ? -2.346 -16.230 -17.312 1.00 94.12 197 LYS A C 1
ATOM 1587 O O . LYS A 1 197 ? -2.451 -17.056 -18.220 1.00 94.12 197 LYS A O 1
ATOM 1592 N N . ARG A 1 198 ? -1.284 -16.170 -16.508 1.00 95.06 198 ARG A N 1
ATOM 1593 C CA . ARG A 1 198 ? -0.115 -17.059 -16.572 1.00 95.06 198 ARG A CA 1
ATOM 1594 C C . ARG A 1 198 ? 0.243 -17.546 -15.174 1.00 95.06 198 ARG A C 1
ATOM 1596 O O . ARG A 1 198 ? -0.099 -16.902 -14.185 1.00 95.06 198 ARG A O 1
ATOM 1603 N N . ILE A 1 199 ? 0.904 -18.697 -15.103 1.00 95.12 199 ILE A N 1
ATOM 1604 C CA . ILE A 1 199 ? 1.430 -19.231 -13.842 1.00 95.12 199 ILE A CA 1
ATOM 1605 C C . ILE A 1 199 ? 2.615 -18.386 -13.364 1.00 95.12 199 ILE A C 1
ATOM 1607 O O . ILE A 1 199 ? 3.322 -17.792 -14.175 1.00 95.12 199 ILE A O 1
ATOM 1611 N N . ASN A 1 200 ? 2.854 -18.362 -12.056 1.00 88.75 200 ASN A N 1
ATOM 1612 C CA . ASN A 1 200 ? 3.958 -17.621 -11.437 1.00 88.75 200 ASN A CA 1
ATOM 1613 C C . ASN A 1 200 ? 5.335 -17.948 -12.052 1.00 88.75 200 ASN A C 1
ATOM 1615 O O . ASN A 1 200 ? 6.108 -17.028 -12.306 1.00 88.75 200 ASN A O 1
ATOM 1619 N N . PHE A 1 201 ? 5.604 -19.215 -12.387 1.00 93.94 201 PHE A N 1
ATOM 1620 C CA . PHE A 1 201 ? 6.855 -19.647 -13.024 1.00 93.94 201 PHE A CA 1
ATOM 1621 C C . PHE A 1 201 ? 7.167 -18.923 -14.337 1.00 93.94 201 PHE A C 1
ATOM 1623 O O . PHE A 1 201 ? 8.335 -18.715 -14.644 1.00 93.94 201 PHE A O 1
ATOM 1630 N N . PHE A 1 202 ? 6.149 -18.499 -15.095 1.00 95.31 202 PHE A N 1
ATOM 1631 C CA . PHE A 1 202 ? 6.371 -17.724 -16.318 1.00 95.31 202 PHE A CA 1
ATOM 1632 C C . PHE A 1 202 ? 7.076 -16.397 -16.023 1.00 95.31 202 PHE A C 1
ATOM 1634 O O . PHE A 1 202 ? 7.965 -16.005 -16.767 1.00 95.31 202 PHE A O 1
ATOM 1641 N N . TYR A 1 203 ? 6.668 -15.714 -14.952 1.00 92.75 203 TYR A N 1
ATOM 1642 C CA . TYR A 1 203 ? 7.252 -14.440 -14.546 1.00 92.75 203 TYR A CA 1
ATOM 1643 C C . TYR A 1 203 ? 8.586 -14.645 -13.831 1.00 92.75 203 TYR A C 1
ATOM 1645 O O . TYR A 1 203 ? 9.522 -13.898 -14.078 1.00 92.75 203 TYR A O 1
ATOM 1653 N N . ALA A 1 204 ? 8.691 -15.680 -12.992 1.00 90.19 204 ALA A N 1
ATOM 1654 C CA . ALA A 1 204 ? 9.928 -16.001 -12.285 1.00 90.19 204 ALA A CA 1
ATOM 1655 C C . ALA A 1 204 ? 11.079 -16.341 -13.245 1.00 90.19 204 ALA A C 1
ATOM 1657 O O . ALA A 1 204 ? 12.201 -15.935 -12.998 1.00 90.19 204 ALA A O 1
ATOM 1658 N N . ALA A 1 205 ? 10.803 -17.008 -14.370 1.00 92.00 205 ALA A N 1
ATOM 1659 C CA . ALA A 1 205 ? 11.809 -17.320 -15.390 1.00 92.00 205 ALA A CA 1
ATOM 1660 C C . ALA A 1 205 ? 12.324 -16.094 -16.177 1.00 92.00 205 ALA A C 1
ATOM 1662 O O . ALA A 1 205 ? 13.123 -16.257 -17.097 1.00 92.00 205 ALA A O 1
ATOM 1663 N N . LYS A 1 206 ? 11.817 -14.889 -15.883 1.00 90.06 206 LYS A N 1
ATOM 1664 C CA . LYS A 1 206 ? 12.286 -13.618 -16.455 1.00 90.06 206 LYS A CA 1
ATOM 1665 C C . LYS A 1 206 ? 13.244 -12.860 -15.533 1.00 90.06 206 LYS A C 1
ATOM 1667 O O . LYS A 1 206 ? 13.779 -11.846 -15.963 1.00 90.06 206 LYS A O 1
ATOM 1672 N N . TYR A 1 207 ? 13.383 -13.315 -14.288 1.00 85.19 207 TYR A N 1
ATOM 1673 C CA . TYR A 1 207 ? 14.353 -12.828 -13.306 1.00 85.19 207 TYR A CA 1
ATOM 1674 C C . TYR A 1 207 ? 15.635 -13.652 -13.387 1.00 85.19 207 TYR A C 1
ATOM 1676 O O . TYR A 1 207 ? 16.704 -13.056 -13.143 1.00 85.19 207 TYR A O 1
#

Sequence (207 aa):
MEENIEKHINKINQMATADFEGLSPIEMDNLLYNTFEKGSPVQLRKLSDEDYASIPILNQMLYFADIIQKAGEIKLTAKGYLPTKMVADLYYKGFLKDVMIETGINKLYKETDSNVVNLIRLLAELMSLTKKRNGKLSLTKAGEKIIQDKEKLLKLIFKTFGEKFKWAYYDGYGDNFIGQLGYGFTLLLLSKYGHKKRINFFYAAKY

pLDDT: mean 93.82, std 6.09, range [64.31, 98.69]

Foldseek 3Di:
DVVVVVVVVVVQQCFFDVLLVGHGVVLQVCCLPVVAHPSHPDHDDDDDPVVLVLQLLLVLLLVLQVVQVVVQKAQADPVLFHAQVVQCVSAVVPSDDDPCCVVVVFPRGTQVSGPSSVLSVVLCVLLQQWDDDPRMIHGDPVNVVVSVPSRSSVVSSLCCVLPPDQPCVPPVDPSPCVCSSCVSSVVVCCVVPVVDDDDPVVSVVSD

Radius of gyration: 20.38 Å; chains: 1; bounding box: 57×39×52 Å